Protein 6KSN (pdb70)

Sequence (266 aa):
DASQVQLEESGGGSVQAGGSLRLSCAASGYMYSTYSTYCMGWFRQAPGKEREGVAFIKRGDHSTYYTDSVKGRFTISQDSAKNTVSLQMNNLKPEDTAIYYCAADFAHSFLLSVHSGAGQYSYWGQGTQVTVSSSQVQLEESGGGSVQAGGSLRLSCAASGYMYSTYSTYCMGWFRQAPGKEREGVAFIKRGDHSTYYTDSVKGRFTISQDSAKNTVSLQMNNLKPEDTAIYYCAADFAHSFLLSVHSGAGQYSYWGQQGTQVTVSS

Solvent-accessible surface area: 12206 Å² total; per-residue (Å²): 61,27,95,108,24,59,19,95,43,61,54,17,39,84,42,58,53,45,24,51,25,124,1,25,1,17,2,37,41,17,140,105,48,124,194,24,1,4,0,0,1,1,2,9,9,27,72,51,91,99,47,72,14,0,0,0,4,8,14,50,64,94,42,62,88,41,20,114,46,0,124,87,22,7,79,7,58,24,68,85,104,60,51,34,1,17,0,51,0,64,78,1,78,78,110,0,35,1,9,0,36,0,0,0,4,77,30,28,48,90,169,81,90,21,32,34,30,26,41,93,6,6,25,26,2,133,25,24,78,0,50,7,60,130,12,119,11,90,22,128,33,63,52,14,39,73,42,55,48,51,29,49,23,126,0,22,2,28,11,69,38,48,164,188,24,101,170,34,10,28,0,0,0,1,3,7,38,14,100,93,137,156,85,68,16,0,0,0,4,8,32,30,71,114,44,56,91,44,23,111,48,0,122,82,28,2,72,9,54,30,66,110,101,55,86,30,0,6,0,60,0,65,52,2,86,89,96,0,22,2,21,0,13,0,0,0,4,66,55,29,51,79,169,84,89,33,31,34,31,31,79,92,6,3,11,45,4,76,25,24,70,0,47,14,50,135

Nearest PDB structures (foldseek):
  7d5p-assembly1_C  TM=9.823E-01  e=4.103E-23  Camelus dromedarius
  7vfb-assembly1_B  TM=9.560E-01  e=1.190E-18  Camelus bactrianus
  7nxx-assembly1_B-2  TM=9.112E-01  e=6.596E-18  Camelus dromedarius
  7xli-assembly1_B  TM=9.256E-01  e=6.234E-16  Lama glama
  7zkz-assembly1_B  TM=8.721E-01  e=2.648E-16  Lama glama

Foldseek 3Di:
DDDPWAKDKDWADEEAAQAKIKMKIATPPDDDDPQKWKKKAKWWDDPPGDIFFAKMAIPPVGAMDGDPVQPPFKDWDDDNPVRMIMIIGGRDDQVPWTWMKMFMADIDGPPDHHDTDPVRTDDIHPTHGHGYHD/DFKDKDKDWADEDAAQAKTKIKMAIGRADDDPFKWKKKAKWWAAVPGDIAWAKMATVNPRDMDGDPVQPPFKDWAADPVPRMIMIIGGRHDQRPFTWMKMWMARIGGPVDDIDTDPVRTDYIDPTHTHGYHD

Radius of gyration: 19.15 Å; Cα contacts (8 Å, |Δi|>4): 698; chains: 2; bounding box: 51×27×57 Å

B-factor: mean 59.59, std 18.53, range [31.33, 132.99]

Secondary structure (DSSP, 8-state):
--SS-EEEEEE-EEEETT--EEEEEEEET----TT-B-EEEEEEE-TTS--EEEEEEETTT--EEE-GGGTTTEEEEEETTTTEEEEEE-S--GGG-EEEEEEE---B-TTSPPP--GGG--EE---EEEEEE-/---EEEEEE-EEEETT--EEEEEEEE-PPP-TTEE-EEEEEEE-TTS--EEEEEEETTT--EEE-GGGBTTEEEEEETTTTEEEEEE-S--GGG-EEEEEEE---EETTSPPP--GGG--EE---EEEEEE-

Structure (mmCIF, N/CA/C/O backbone):
data_6KSN
#
_entry.id   6KSN
#
_cell.length_a   106.880
_cell.length_b   106.880
_cell.length_c   70.580
_cell.angle_alpha   90.000
_cell.angle_beta   90.000
_cell.angle_gamma   120.000
#
_symmetry.space_group_name_H-M   'P 32 2 1'
#
loop_
_entity.id
_entity.type
_entity.pdbx_description
1 polymer ICab3
2 non-polymer 'ZINC ION'
3 non-polymer 1,2-ETHANEDIOL
4 non-polymer 'SODIUM ION'
5 water water
#
loop_
_atom_site.group_PDB
_atom_site.id
_atom_site.type_symbol
_atom_site.label_atom_id
_atom_site.label_alt_id
_atom_site.label_comp_id
_atom_site.label_asym_id
_atom_site.label_entity_id
_atom_site.label_seq_id
_atom_site.pdbx_PDB_ins_code
_atom_site.Cartn_x
_atom_site.Cartn_y
_atom_site.Cartn_z
_atom_site.occupancy
_atom_site.B_iso_or_equiv
_atom_site.auth_seq_id
_atom_site.auth_comp_id
_atom_site.auth_asym_id
_atom_site.auth_atom_id
_atom_site.pdbx_PDB_model_num
ATOM 1 N N . ASP A 1 2 ? 22.08115 -37.49994 20.00928 1.000 69.25463 2 ASP A N 1
ATOM 2 C CA . ASP A 1 2 ? 21.46884 -38.26031 21.06180 1.000 41.17269 2 ASP A CA 1
ATOM 3 C C . ASP A 1 2 ? 20.85541 -37.16914 21.87427 1.000 62.57080 2 ASP A C 1
ATOM 4 O O . ASP A 1 2 ? 20.25590 -37.41341 22.91150 1.000 66.26153 2 ASP A O 1
ATOM 9 N N . ALA A 1 3 ? 21.02102 -35.94596 21.35943 1.000 74.84796 3 ALA A N 1
ATOM 10 C CA . ALA A 1 3 ? 20.58409 -34.71857 22.00894 1.000 90.88779 3 ALA A CA 1
ATOM 11 C C . ALA A 1 3 ? 19.07691 -34.49423 21.81519 1.000 102.28138 3 ALA A C 1
ATOM 12 O O . ALA A 1 3 ? 18.36493 -35.31676 21.23233 1.000 117.08881 3 ALA A O 1
ATOM 14 N N . SER A 1 4 ? 18.57331 -33.37282 22.33463 1.000 97.68226 4 SER A N 1
ATOM 15 C CA . SER A 1 4 ? 17.14425 -33.06061 22.33206 1.000 100.73867 4 SER A CA 1
ATOM 16 C C . SER A 1 4 ? 16.74688 -32.00792 21.30500 1.000 92.24727 4 SER A C 1
ATOM 17 O O . SER A 1 4 ? 15.66052 -32.11768 20.72219 1.000 84.02606 4 SER A O 1
ATOM 20 N N . GLN A 1 5 ? 17.59654 -31.00273 21.05688 1.000 91.33214 5 GLN A N 1
ATOM 21 C CA . GLN A 1 5 ? 17.34523 -30.00748 20.02047 1.000 85.55606 5 GLN A CA 1
ATOM 22 C C . GLN A 1 5 ? 18.07530 -30.39426 18.73889 1.000 79.85910 5 GLN A C 1
ATOM 23 O O . GLN A 1 5 ? 18.61160 -29.55180 18.01082 1.000 82.58324 5 GLN A O 1
ATOM 26 N N . VAL A 1 6 ? 18.11076 -31.70237 18.49222 1.000 65.80022 6 VAL A N 1
ATOM 27 C CA . VAL A 1 6 ? 18.60246 -32.28697 17.25956 1.000 61.83531 6 VAL A CA 1
ATOM 28 C C . VAL A 1 6 ? 17.66174 -31.94989 16.11096 1.000 60.43435 6 VAL A C 1
ATOM 29 O O . VAL A 1 6 ? 16.43614 -31.91689 16.27067 1.000 59.36886 6 VAL A O 1
ATOM 33 N N . GLN A 1 7 ? 18.23427 -31.64616 14.95616 1.000 63.45127 7 GLN A N 1
ATOM 34 C CA . GLN A 1 7 ? 17.45407 -31.38887 13.75716 1.000 62.88442 7 GLN A CA 1
ATOM 35 C C . GLN A 1 7 ? 18.11541 -32.12101 12.59946 1.000 57.11846 7 GLN A C 1
ATOM 36 O O . GLN A 1 7 ? 19.31018 -31.94982 12.35799 1.000 57.77716 7 GLN A O 1
ATOM 39 N N . LEU A 1 8 ? 17.36629 -32.95056 11.89333 1.000 60.94094 8 LEU A N 1
ATOM 40 C CA . LEU A 1 8 ? 17.88928 -33.55659 10.67713 1.000 65.65078 8 LEU A CA 1
ATOM 41 C C . LEU A 1 8 ? 17.42430 -32.69577 9.51361 1.000 68.97156 8 LEU A C 1
ATOM 42 O O . LEU A 1 8 ? 16.22106 -32.47626 9.32926 1.000 71.73268 8 LEU A O 1
ATOM 47 N N . GLU A 1 9 ? 18.37646 -32.23213 8.71916 1.000 69.06476 9 GLU A N 1
ATOM 48 C CA . GLU A 1 9 ? 18.09819 -31.35051 7.59538 1.000 72.54570 9 GLU A CA 1
ATOM 49 C C . GLU A 1 9 ? 18.38270 -32.10735 6.30989 1.000 67.73898 9 GLU A C 1
ATOM 50 O O . GLU A 1 9 ? 19.51007 -32.56103 6.08957 1.000 72.17668 9 GLU A O 1
ATOM 56 N N . GLU A 1 10 ? 17.36128 -32.25211 5.47866 1.000 69.62653 10 GLU A N 1
ATOM 57 C CA . GLU A 1 10 ? 17.45932 -32.99779 4.23638 1.000 75.97406 10 GLU A CA 1
ATOM 58 C C . GLU A 1 10 ? 17.60396 -32.04511 3.05602 1.000 85.82134 10 GLU A C 1
ATOM 59 O O . GLU A 1 10 ? 17.20221 -30.88092 3.11132 1.000 88.96015 10 GLU A O 1
ATOM 65 N N . SER A 1 11 ? 18.19098 -32.56059 1.97893 1.000 85.89031 11 SER A N 1
ATOM 66 C CA . SER A 1 11 ? 18.36739 -31.79524 0.75524 1.000 83.79045 11 SER A CA 1
ATOM 67 C C . SER A 1 11 ? 18.42035 -32.75409 -0.42293 1.000 86.17800 11 SER A C 1
ATOM 68 O O . SER A 1 11 ? 18.78825 -33.92462 -0.27455 1.000 84.97605 11 SER A O 1
ATOM 71 N N . GLY A 1 12 ? 18.04967 -32.24335 -1.59648 1.000 85.18677 12 GLY A N 1
ATOM 72 C CA . GLY A 1 12 ? 18.06235 -33.04431 -2.80189 1.000 74.90532 12 GLY A CA 1
ATOM 73 C C . GLY A 1 12 ? 16.68901 -33.59335 -3.13266 1.000 79.57706 12 GLY A C 1
ATOM 74 O O . GLY A 1 12 ? 15.66607 -33.01924 -2.74460 1.000 84.31382 12 GLY A O 1
ATOM 75 N N . GLY A 1 13 ? 16.65161 -34.71449 -3.84452 1.000 79.46577 13 GLY A N 1
ATOM 76 C CA . GLY A 1 13 ? 15.39605 -35.32297 -4.24248 1.000 78.82724 13 GLY A CA 1
ATOM 77 C C . GLY A 1 13 ? 14.93171 -34.89101 -5.61934 1.000 76.64320 13 GLY A C 1
ATOM 78 O O . GLY A 1 13 ? 15.75391 -34.52326 -6.46198 1.000 76.99403 13 GLY A O 1
ATOM 79 N N . GLY A 1 14 ? 13.61556 -34.88305 -5.84098 1.000 78.55500 14 GLY A N 1
ATOM 80 C CA . GLY A 1 14 ? 13.05218 -34.45195 -7.10944 1.000 78.40165 14 GLY A CA 1
ATOM 81 C C . GLY A 1 14 ? 12.38809 -35.54685 -7.92842 1.000 84.89386 14 GLY A C 1
ATOM 82 O O . GLY A 1 14 ? 11.78559 -36.47565 -7.37771 1.000 88.23495 14 GLY A O 1
ATOM 83 N N . SER A 1 15 ? 12.44162 -35.41405 -9.25390 1.000 86.42265 15 SER A N 1
ATOM 84 C CA . SER A 1 15 ? 11.84344 -36.37825 -10.16362 1.000 83.42930 15 SER A CA 1
ATOM 85 C C . SER A 1 15 ? 12.74039 -36.50445 -11.38318 1.000 90.41150 15 SER A C 1
ATOM 86 O O . SER A 1 15 ? 13.31742 -35.51396 -11.84226 1.000 91.66213 15 SER A O 1
ATOM 89 N N . VAL A 1 16 ? 12.85289 -37.72512 -11.90810 1.000 95.60380 16 VAL A N 1
ATOM 90 C CA . VAL A 1 16 ? 13.64825 -37.98258 -13.10235 1.000 98.61612 16 VAL A CA 1
ATOM 91 C C . VAL A 1 16 ? 13.03050 -39.14505 -13.86939 1.000 100.95178 16 VAL A C 1
ATOM 92 O O . VAL A 1 16 ? 12.21713 -39.90550 -13.33707 1.000 92.43103 16 VAL A O 1
ATOM 96 N N . GLN A 1 17 ? 13.40924 -39.26823 -15.14341 1.000 107.01903 17 GLN A N 1
ATOM 97 C CA . GLN A 1 17 ? 12.99360 -40.40864 -15.94701 1.000 104.44353 17 GLN A CA 1
ATOM 98 C C . GLN A 1 17 ? 13.81381 -41.63678 -15.56241 1.000 95.90771 17 GLN A C 1
ATOM 99 O O . GLN A 1 17 ? 14.94425 -41.52406 -15.07786 1.000 90.83544 17 GLN A O 1
ATOM 101 N N . ALA A 1 18 ? 13.22535 -42.81638 -15.78643 1.000 95.82964 18 ALA A N 1
ATOM 102 C CA . ALA A 1 18 ? 13.88450 -44.08111 -15.47771 1.000 88.59304 18 ALA A CA 1
ATOM 103 C C . ALA A 1 18 ? 15.26962 -44.15051 -16.10646 1.000 90.37855 18 ALA A C 1
ATOM 104 O O . ALA A 1 18 ? 15.46425 -43.76387 -17.26257 1.000 91.38047 18 ALA A O 1
ATOM 106 N N . GLY A 1 19 ? 16.22804 -44.67268 -15.33165 1.000 85.58132 19 GLY A N 1
ATOM 107 C CA . GLY A 1 19 ? 17.61405 -44.73918 -15.72389 1.000 88.01423 19 GLY A CA 1
ATOM 108 C C . GLY A 1 19 ? 18.46323 -43.58662 -15.22988 1.000 92.16086 19 GLY A C 1
ATOM 109 O O . GLY A 1 19 ? 19.68555 -43.74257 -15.09164 1.000 88.53540 19 GLY A O 1
ATOM 110 N N . GLY A 1 20 ? 17.84915 -42.44566 -14.93259 1.000 91.00538 20 GLY A N 1
ATOM 111 C CA . GLY A 1 20 ? 18.57649 -41.29896 -14.44182 1.000 89.08433 20 GLY A CA 1
ATOM 112 C C . GLY A 1 20 ? 18.98391 -41.45084 -12.98788 1.000 85.32019 20 GLY A C 1
ATOM 113 O O . GLY A 1 20 ? 18.83089 -42.49826 -12.35550 1.000 80.34936 20 GLY A O 1
ATOM 114 N N . SER A 1 21 ? 19.50160 -40.35941 -12.44549 1.000 82.82894 21 SER A N 1
ATOM 115 C CA . SER A 1 21 ? 20.04176 -40.41128 -11.10766 1.000 83.75562 21 SER A CA 1
ATOM 116 C C . SER A 1 21 ? 19.60786 -39.18533 -10.33321 1.000 93.47655 21 SER A C 1
ATOM 117 O O . SER A 1 21 ? 19.27803 -38.14157 -10.90250 1.000 97.10944 21 SER A O 1
ATOM 120 N N . LEU A 1 22 ? 19.61596 -39.34634 -9.01358 1.000 95.72148 22 LEU A N 1
ATOM 121 C CA . LEU A 1 22 ? 19.32930 -38.28833 -8.06454 1.000 90.43396 22 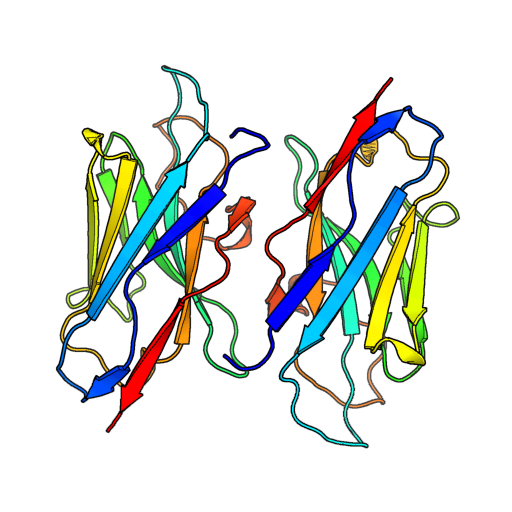LEU A CA 1
ATOM 122 C C . LEU A 1 22 ? 20.24654 -38.48145 -6.86844 1.000 86.09340 22 LEU A C 1
ATOM 123 O O . LEU A 1 22 ? 20.90104 -39.51860 -6.72632 1.000 85.89618 22 LEU A O 1
ATOM 128 N N . ARG A 1 23 ? 20.30571 -37.46257 -6.01061 1.000 88.19068 23 ARG A N 1
ATOM 129 C CA . ARG A 1 23 ? 21.09844 -37.52153 -4.79081 1.000 82.53368 23 ARG A CA 1
ATOM 130 C C . ARG A 1 23 ? 20.32231 -36.89212 -3.64047 1.000 95.23810 23 ARG A C 1
ATOM 131 O O . ARG A 1 23 ? 19.72950 -35.81950 -3.79610 1.000 105.20745 23 ARG A O 1
ATOM 139 N N . LEU A 1 24 ? 20.32457 -37.56725 -2.49046 1.000 84.24228 24 LEU A N 1
ATOM 140 C CA . LEU A 1 24 ? 19.79851 -37.02363 -1.24687 1.000 71.70297 24 LEU A CA 1
ATOM 141 C C . LEU A 1 24 ? 20.94165 -36.71537 -0.29175 1.000 65.15540 24 LEU A C 1
ATOM 142 O O . LEU A 1 24 ? 21.99523 -37.36378 -0.32529 1.000 63.81345 24 LEU A O 1
ATOM 147 N N . SER A 1 25 ? 20.71225 -35.75071 0.59604 1.000 60.04126 25 SER A N 1
ATOM 148 C CA . SER A 1 25 ? 21.70339 -35.42711 1.61200 1.000 58.53876 25 SER A CA 1
ATOM 149 C C . SER A 1 25 ? 20.98851 -35.16378 2.93607 1.000 62.93240 25 SER A C 1
ATOM 150 O O . SER A 1 25 ? 19.79623 -34.84841 2.96956 1.000 64.97997 25 SER A O 1
ATOM 153 N N . CYS A 1 26 ? 21.71570 -35.32815 4.03862 1.000 60.64852 26 CYS A N 1
ATOM 154 C CA . CYS A 1 26 ? 21.11456 -35.12523 5.35064 1.000 55.47841 26 CYS A CA 1
ATOM 155 C C . CYS A 1 26 ? 22.18811 -34.73782 6.35149 1.000 56.46982 26 CYS A C 1
ATOM 156 O O . CYS A 1 26 ? 23.32476 -35.21032 6.27746 1.000 60.21832 26 CYS A O 1
ATOM 159 N N . ALA A 1 27 ? 21.81363 -33.87579 7.29388 1.000 56.69813 27 ALA A N 1
ATOM 160 C CA . ALA A 1 27 ? 22.74291 -33.35712 8.28700 1.000 51.08498 27 ALA A CA 1
ATOM 161 C C . ALA A 1 27 ? 22.12501 -33.48598 9.66439 1.000 63.36102 27 ALA A C 1
ATOM 162 O O . ALA A 1 27 ? 20.99941 -33.03039 9.88415 1.000 69.71648 27 ALA A O 1
ATOM 164 N N . ALA A 1 28 ? 22.86434 -34.08307 10.59522 1.000 68.12151 28 ALA A N 1
ATOM 165 C CA . ALA A 1 28 ? 22.37482 -34.28495 11.95735 1.000 77.11998 28 ALA A CA 1
ATOM 166 C C . ALA A 1 28 ? 22.96643 -33.17341 12.80531 1.000 78.56272 28 ALA A C 1
ATOM 167 O O . ALA A 1 28 ? 24.08760 -33.28299 13.30550 1.000 87.12699 28 ALA A O 1
ATOM 169 N N . SER A 1 29 ? 22.19978 -32.11064 12.98348 1.000 70.25513 29 SER A N 1
ATOM 170 C CA . SER A 1 29 ? 22.70818 -30.91663 13.63438 1.000 66.57181 29 SER A CA 1
ATOM 171 C C . SER A 1 29 ? 22.32472 -30.93496 15.10452 1.000 49.10018 29 SER A C 1
ATOM 172 O O . SER A 1 29 ? 21.16120 -31.16228 15.44534 1.000 63.64618 29 SER A O 1
ATOM 175 N N . GLY A 1 30 ? 23.31522 -30.73836 15.97080 1.000 49.23558 30 GLY A N 1
ATOM 176 C CA . GLY A 1 30 ? 23.09027 -30.65840 17.39698 1.000 54.81273 30 GLY A CA 1
ATOM 177 C C . GLY A 1 30 ? 23.09848 -31.99422 18.11652 1.000 55.32025 30 GLY A C 1
ATOM 178 O O . GLY A 1 30 ? 22.89261 -32.02635 19.33328 1.000 51.86187 30 GLY A O 1
ATOM 179 N N . TYR A 1 31 ? 23.34112 -33.08908 17.40583 1.000 54.78114 31 TYR A N 1
ATOM 180 C CA . TYR A 1 31 ? 23.46539 -34.41110 18.00435 1.000 48.31293 31 TYR A CA 1
ATOM 181 C C . TYR A 1 31 ? 24.79273 -34.50927 18.75207 1.000 46.50367 31 TYR A C 1
ATOM 182 O O . TYR A 1 31 ? 25.85791 -34.49824 18.12934 1.000 42.48327 31 TYR A O 1
ATOM 191 N N . MET A 1 32 ? 24.74019 -34.57798 20.08710 1.000 41.79890 32 MET A N 1
ATOM 192 C CA . MET A 1 32 ? 25.92663 -34.71622 20.93276 1.000 41.46228 32 MET A CA 1
ATOM 193 C C . MET A 1 32 ? 26.10291 -36.16249 21.37785 1.000 39.54491 32 MET A C 1
ATOM 194 O O . MET A 1 32 ? 25.11849 -36.85117 21.63920 1.000 38.82832 32 MET A O 1
ATOM 199 N N . TYR A 1 33 ? 27.34793 -36.62710 21.48392 1.000 44.66594 33 TYR A N 1
ATOM 200 C CA . TYR A 1 33 ? 27.55369 -38.02250 21.85755 1.000 37.37931 33 TYR A CA 1
ATOM 201 C C . TYR A 1 33 ? 28.98233 -38.25412 22.33782 1.000 38.04403 33 TYR A C 1
ATOM 202 O O . TYR A 1 33 ? 29.88562 -37.42986 22.14448 1.000 38.08912 33 TYR A O 1
ATOM 211 N N . SER A 1 34 ? 29.14304 -39.38873 23.01132 1.000 35.97129 34 SER A N 1
ATOM 212 C CA . SER A 1 34 ? 30.38179 -39.80716 23.66179 1.000 35.61223 34 SER A CA 1
ATOM 213 C C . SER A 1 34 ? 31.52684 -40.11838 22.70518 1.000 35.52886 34 SER A C 1
ATOM 214 O O . SER A 1 34 ? 31.32739 -40.65747 21.61668 1.000 35.27575 34 SER A O 1
ATOM 217 N N . THR A 1 35 ? 32.76208 -39.81095 23.14696 1.000 35.87908 35 THR A N 1
ATOM 218 C CA . THR A 1 35 ? 33.91731 -40.29056 22.39261 1.000 35.81569 35 THR A CA 1
ATOM 219 C C . THR A 1 35 ? 33.96773 -41.81522 22.39238 1.000 34.65962 35 THR A C 1
ATOM 220 O O . THR A 1 35 ? 34.58575 -42.39087 21.50523 1.000 34.68841 35 THR A O 1
ATOM 224 N N . TYR A 1 36 ? 33.29301 -42.48748 23.33617 1.000 35.48805 36 TYR A N 1
ATOM 225 C CA . TYR A 1 36 ? 33.29120 -43.94940 23.40452 1.000 37.48581 36 TYR A CA 1
ATOM 226 C C . TYR A 1 36 ? 32.13980 -44.58238 22.61323 1.000 35.60074 36 TYR A C 1
ATOM 227 O O . TYR A 1 36 ? 31.94026 -45.80767 22.67657 1.000 32.14549 36 TYR A O 1
ATOM 236 N N . SER A 1 37 ? 31.37950 -43.78533 21.87519 1.000 33.12230 37 SER A N 1
ATOM 237 C CA . SER A 1 37 ? 30.20170 -44.27721 21.17538 1.000 32.86853 37 SER A CA 1
ATOM 238 C C . SER A 1 37 ? 30.13852 -43.73942 19.75565 1.000 38.56315 37 SER A C 1
ATOM 239 O O . SER A 1 37 ? 30.91178 -42.86763 19.35147 1.000 36.53078 37 SER A O 1
ATOM 242 N N . THR A 1 38 ? 29.20523 -44.30277 18.99120 1.000 34.19635 38 THR A N 1
ATOM 243 C CA . THR A 1 38 ? 28.95091 -43.85089 17.63435 1.000 34.25023 38 THR A CA 1
ATOM 244 C C . THR A 1 38 ? 27.45757 -44.00421 17.35089 1.000 34.02242 38 THR A C 1
ATOM 245 O O . THR A 1 38 ? 26.67603 -44.39185 18.21813 1.000 36.45406 38 THR A O 1
ATOM 249 N N . TYR A 1 39 ? 27.04708 -43.68815 16.13719 1.000 36.27716 39 TYR A N 1
ATOM 250 C CA . TYR A 1 39 ? 25.63360 -43.84537 15.81714 1.000 38.47151 39 TYR A CA 1
ATOM 251 C C . TYR A 1 39 ? 25.49814 -43.95618 14.31500 1.000 39.37406 39 TYR A C 1
ATOM 252 O O . TYR A 1 39 ? 26.44942 -43.70372 13.56568 1.000 38.22878 39 TYR A O 1
ATOM 261 N N . CYS A 1 40 ? 24.28893 -44.32163 13.89435 1.000 36.87224 40 CYS A N 1
ATOM 262 C CA . CYS A 1 40 ? 23.97343 -44.64684 12.51894 1.000 39.69754 40 CYS A CA 1
ATOM 263 C C . CYS A 1 40 ? 23.03436 -43.61321 11.91586 1.000 37.72675 40 CYS A C 1
ATOM 264 O O . CYS A 1 40 ? 22.19227 -43.02794 12.60520 1.000 37.34282 40 CYS A O 1
ATOM 267 N N . MET A 1 41 ? 23.15068 -43.44530 10.60016 1.000 42.32737 41 MET A N 1
ATOM 268 C CA . MET A 1 41 ? 22.29337 -42.53783 9.85721 1.000 43.62868 41 MET A CA 1
ATOM 269 C C . MET A 1 41 ? 21.98184 -43.16622 8.51196 1.000 42.58568 41 MET A C 1
ATOM 270 O O . MET A 1 41 ? 22.81914 -43.88325 7.94957 1.000 45.11057 41 MET A O 1
ATOM 275 N N . GLY A 1 42 ? 20.77823 -42.90108 8.00517 1.000 44.23044 42 GLY A N 1
ATOM 276 C CA . GLY A 1 42 ? 20.41710 -43.38405 6.68303 1.000 41.88170 42 GLY A CA 1
ATOM 277 C C . GLY A 1 42 ? 19.06034 -42.88534 6.23263 1.000 46.03410 42 GLY A C 1
ATOM 278 O O . GLY A 1 42 ? 18.55646 -41.87280 6.72551 1.000 49.27036 42 GLY A O 1
ATOM 279 N N . TRP A 1 43 ? 18.46427 -43.61278 5.28083 1.000 43.13426 43 TRP A N 1
ATOM 280 C CA . TRP A 1 43 ? 17.17037 -43.24553 4.71884 1.000 43.49085 43 TRP A CA 1
ATOM 281 C C . TRP A 1 43 ? 16.23125 -44.43849 4.71415 1.000 45.60401 43 TRP A C 1
ATOM 282 O O . TRP A 1 43 ? 16.61241 -45.54211 4.30161 1.000 46.62328 43 TRP A O 1
ATOM 293 N N . PHE A 1 44 ? 15.00860 -44.19774 5.16538 1.000 43.94099 44 PHE A N 1
ATOM 294 C CA . PHE A 1 44 ? 13.85129 -45.02178 4.88451 1.000 41.53843 44 PHE A CA 1
ATOM 295 C C . PHE A 1 44 ? 13.07930 -44.36930 3.74421 1.000 46.28899 44 PHE A C 1
ATOM 296 O O . PHE A 1 44 ? 13.23660 -43.17684 3.46162 1.000 50.59537 44 PHE A O 1
ATOM 304 N N . ARG A 1 45 ? 12.28660 -45.16838 3.05262 1.000 43.43417 45 ARG A N 1
ATOM 305 C CA . ARG A 1 45 ? 11.40934 -44.61760 2.03357 1.000 44.88187 45 ARG A CA 1
ATOM 306 C C . ARG A 1 45 ? 10.02602 -45.21599 2.21574 1.000 44.09195 45 ARG A C 1
ATOM 307 O O . ARG A 1 45 ? 9.87887 -46.29997 2.78885 1.000 46.74957 45 ARG A O 1
ATOM 315 N N . GLN A 1 46 ? 9.00885 -44.48113 1.77610 1.000 47.07251 46 GLN A N 1
ATOM 316 C CA . GLN A 1 46 ? 7.64412 -44.99646 1.77846 1.000 51.31067 46 GLN A CA 1
ATOM 317 C C . GLN A 1 46 ? 6.91851 -44.58662 0.50108 1.000 49.38770 46 GLN A C 1
ATOM 318 O O . GLN A 1 46 ? 6.88748 -43.39744 0.16079 1.000 47.41099 46 GLN A O 1
ATOM 324 N N . ALA A 1 47 ? 6.38112 -45.58495 -0.25203 1.000 49.72146 47 ALA A N 1
ATOM 325 C CA . ALA A 1 47 ? 5.49742 -45.31477 -1.38264 1.000 54.47109 47 ALA A CA 1
ATOM 326 C C . ALA A 1 47 ? 4.04309 -45.22476 -0.92184 1.000 55.86050 47 ALA A C 1
ATOM 327 O O . ALA A 1 47 ? 3.67010 -45.81316 0.09686 1.000 54.73191 47 ALA A O 1
ATOM 329 N N . PRO A 1 48 ? 3.17928 -44.54254 -1.68218 1.000 65.06191 48 PRO A N 1
ATOM 330 C CA . PRO A 1 48 ? 1.76071 -44.44814 -1.29256 1.000 62.40906 48 PRO A CA 1
ATOM 331 C C . PRO A 1 48 ? 1.13882 -45.81357 -1.02501 1.000 60.73936 48 PRO A C 1
ATOM 332 O O . PRO A 1 48 ? 1.25218 -46.73813 -1.83006 1.000 67.53308 48 PRO A O 1
ATOM 336 N N . GLY A 1 49 ? 0.48493 -45.93954 0.12441 1.000 50.87869 49 GLY A N 1
ATOM 337 C CA . GLY A 1 49 ? -0.19650 -47.17744 0.45692 1.000 56.63413 49 GLY A CA 1
ATOM 338 C C . GLY A 1 49 ? 0.68784 -48.37458 0.73799 1.000 61.29422 49 GLY A C 1
ATOM 339 O O . GLY A 1 49 ? 0.20092 -49.51394 0.71232 1.000 53.21492 49 GLY A O 1
ATOM 340 N N . LYS A 1 50 ? 1.97850 -48.16204 0.99476 1.000 60.36958 50 LYS A N 1
ATOM 341 C CA . LYS A 1 50 ? 2.89481 -49.26227 1.23592 1.000 50.89326 50 LYS A CA 1
ATOM 342 C C . LYS A 1 50 ? 3.66533 -48.99560 2.51481 1.000 51.18233 50 LYS A C 1
ATOM 343 O O . LYS A 1 50 ? 3.78379 -47.85156 2.96216 1.000 51.90928 50 LYS A O 1
ATOM 347 N N . GLU A 1 51 ? 4.18736 -50.06705 3.10535 1.000 49.28799 51 GLU A N 1
ATOM 348 C CA . GLU A 1 51 ? 4.96154 -49.91512 4.32717 1.000 48.91549 51 GLU A CA 1
ATOM 349 C C . GLU A 1 51 ? 6.28746 -49.22589 4.03419 1.000 51.97297 51 GLU A C 1
ATOM 350 O O . GLU A 1 51 ? 6.86796 -49.37330 2.95324 1.000 59.31691 51 GLU A O 1
ATOM 356 N N . ARG A 1 52 ? 6.75383 -48.43778 4.99969 1.000 48.21267 52 ARG A N 1
ATOM 357 C CA . ARG A 1 52 ? 8.07964 -47.84526 4.88266 1.000 39.88795 52 ARG A CA 1
ATOM 358 C C . ARG A 1 52 ? 9.13574 -48.93954 4.94169 1.000 41.90536 52 ARG A C 1
ATOM 359 O O . ARG A 1 52 ? 8.94571 -49.98626 5.56918 1.000 48.16825 52 ARG A O 1
ATOM 367 N N . GLU A 1 53 ? 10.24706 -48.70988 4.25723 1.000 43.34356 53 GLU A N 1
ATOM 368 C CA . GLU A 1 53 ? 11.31598 -49.68946 4.21222 1.000 48.13239 53 GLU A CA 1
ATOM 369 C C . GLU A 1 53 ? 12.65705 -48.97573 4.27236 1.000 47.00836 53 GLU A C 1
ATOM 370 O O . GLU A 1 53 ? 12.81676 -47.85501 3.76994 1.000 44.27209 53 GLU A O 1
ATOM 376 N N . GLY A 1 54 ? 13.62376 -49.65045 4.88323 1.000 41.56269 54 GLY A N 1
ATOM 377 C CA . GLY A 1 54 ? 14.96590 -49.10525 4.93761 1.000 40.48453 54 GLY A CA 1
ATOM 378 C C . GLY A 1 54 ? 15.63935 -49.22618 3.58252 1.000 43.25199 54 GLY A C 1
ATOM 379 O O . GLY A 1 54 ? 15.47491 -50.21978 2.87249 1.000 43.25527 54 GLY A O 1
ATOM 380 N N . VAL A 1 55 ? 16.39276 -48.18958 3.21717 1.000 43.27119 55 VAL A N 1
ATOM 381 C CA . VAL A 1 55 ? 17.04868 -48.09321 1.91433 1.000 47.12377 55 VAL A CA 1
ATOM 382 C C . VAL A 1 55 ? 18.55257 -48.32078 2.03717 1.000 48.65149 55 VAL A C 1
ATOM 383 O O . VAL A 1 55 ? 19.11811 -49.20625 1.38480 1.000 50.24407 55 VAL A O 1
ATOM 387 N N . ALA A 1 56 ? 19.22911 -47.50322 2.84347 1.000 45.00518 56 ALA A N 1
ATOM 388 C CA . ALA A 1 56 ? 20.65933 -47.61619 3.05303 1.000 45.26778 56 ALA A CA 1
ATOM 389 C C . ALA A 1 56 ? 21.02565 -46.85636 4.32057 1.000 49.28790 56 ALA A C 1
ATOM 390 O O . ALA A 1 56 ? 20.41396 -45.83656 4.64353 1.000 45.52187 56 ALA A O 1
ATOM 392 N N . PHE A 1 57 ? 22.02506 -47.36841 5.03994 1.000 43.69161 57 PHE A N 1
ATOM 393 C CA . PHE A 1 57 ? 22.43379 -46.79541 6.31559 1.000 41.52935 57 PHE A CA 1
ATOM 394 C C . PHE A 1 57 ? 23.94246 -46.92541 6.45746 1.000 43.11276 57 PHE A C 1
ATOM 395 O O . PHE A 1 57 ? 24.55651 -47.84560 5.90998 1.000 44.13110 57 PHE A O 1
ATOM 403 N N . ILE A 1 58 ? 24.53621 -45.98742 7.18912 1.000 41.49583 58 ILE A N 1
ATOM 404 C CA . ILE A 1 58 ? 25.97266 -45.97191 7.43285 1.000 41.80755 58 ILE A CA 1
ATOM 405 C C . ILE A 1 58 ? 26.21691 -45.75009 8.92618 1.000 45.25600 58 ILE A C 1
ATOM 406 O O . ILE A 1 58 ? 25.54612 -44.92926 9.56138 1.000 39.42405 58 ILE A O 1
ATOM 411 N N . LYS A 1 59 ? 27.13012 -46.51987 9.50191 1.000 41.60056 59 LYS A N 1
ATOM 412 C CA . LYS A 1 59 ? 27.58913 -46.25438 10.86406 1.000 40.29623 59 LYS A CA 1
ATOM 413 C C . LYS A 1 59 ? 28.67520 -45.18259 10.84913 1.000 41.26848 59 LYS A C 1
ATOM 414 O O . LYS A 1 59 ? 29.64733 -45.30721 10.10744 1.000 40.35591 59 LYS A O 1
ATOM 420 N N . ARG A 1 60 ? 28.48478 -44.09172 11.58594 1.000 39.31401 60 ARG A N 1
ATOM 421 C CA . ARG A 1 60 ? 29.50676 -43.04517 11.59352 1.000 44.38901 60 ARG A CA 1
ATOM 422 C C . ARG A 1 60 ? 30.81710 -43.55839 12.19639 1.000 47.18350 60 ARG A C 1
ATOM 423 O O . ARG A 1 60 ? 30.83175 -44.41894 13.07563 1.000 41.03602 60 ARG A O 1
ATOM 431 N N . GLY A 1 61 ? 31.92753 -43.06652 11.68434 1.000 53.93876 61 GLY A N 1
ATOM 432 C CA . GLY A 1 61 ? 33.19837 -43.49831 12.24286 1.000 48.77069 61 GLY A CA 1
ATOM 433 C C . GLY A 1 61 ? 33.79027 -44.73100 11.60078 1.000 54.79118 61 GLY A C 1
ATOM 434 O O . GLY A 1 61 ? 34.93294 -44.67340 11.13464 1.000 61.45511 61 GLY A O 1
ATOM 435 N N . ASP A 1 62 ? 33.05543 -45.83986 11.49762 1.000 51.43334 62 ASP A N 1
ATOM 436 C CA . ASP A 1 62 ? 33.67223 -46.99915 10.86833 1.000 40.97255 62 ASP A CA 1
ATOM 437 C C . ASP A 1 62 ? 33.07455 -47.27829 9.50237 1.000 44.90700 62 ASP A C 1
ATOM 438 O O . ASP A 1 62 ? 33.48279 -48.24282 8.83469 1.000 49.88744 62 ASP A O 1
ATOM 443 N N . HIS A 1 63 ? 32.12273 -46.44673 9.07042 1.000 45.09706 63 HIS A N 1
ATOM 444 C CA . HIS A 1 63 ? 31.61335 -46.44070 7.70419 1.000 45.31368 63 HIS A CA 1
ATOM 445 C C . HIS A 1 63 ? 30.93832 -47.74957 7.30572 1.000 45.03981 63 HIS A C 1
ATOM 446 O O . HIS A 1 63 ? 30.81947 -48.03621 6.11145 1.000 48.86359 63 HIS A O 1
ATOM 453 N N . SER A 1 64 ? 30.52981 -48.58781 8.25767 1.000 42.40513 64 SER A N 1
ATOM 454 C CA . SER A 1 64 ? 29.81064 -49.79771 7.87558 1.000 45.60760 64 SER A CA 1
ATOM 455 C C . SER A 1 64 ? 28.45835 -49.42136 7.28225 1.000 46.56437 64 SER A C 1
ATOM 456 O O . SER A 1 64 ? 27.78286 -48.50544 7.76690 1.000 42.27629 64 SER A O 1
ATOM 459 N N . THR A 1 65 ? 28.03428 -50.17263 6.26389 1.000 46.63707 65 THR A N 1
ATOM 460 C CA . THR A 1 65 ? 26.85111 -49.82215 5.49379 1.000 50.47896 65 THR A CA 1
ATOM 461 C C . THR A 1 65 ? 25.86715 -50.98480 5.42501 1.000 52.78255 65 THR A C 1
ATOM 462 O O . THR A 1 65 ? 26.23354 -52.15290 5.56191 1.000 56.98609 65 THR A O 1
ATOM 466 N N . TYR A 1 66 ? 24.60136 -50.64095 5.23413 1.000 51.37268 66 TYR A N 1
ATOM 467 C CA . TYR A 1 66 ? 23.56136 -51.59206 4.86979 1.000 48.53236 66 TYR A CA 1
ATOM 468 C C . TYR A 1 66 ? 22.84742 -51.04094 3.65234 1.000 45.12103 66 TYR A C 1
ATOM 469 O O . TYR A 1 66 ? 22.62437 -49.83207 3.56312 1.000 45.11503 66 TYR A O 1
ATOM 478 N N . TYR A 1 67 ? 22.53231 -51.92433 2.70483 1.000 46.59120 67 TYR A N 1
ATOM 479 C CA . TYR A 1 67 ? 21.68054 -51.61543 1.56434 1.000 51.83339 67 TYR A CA 1
ATOM 480 C C . TYR A 1 67 ? 20.61434 -52.69515 1.45443 1.000 54.27637 67 TYR A C 1
ATOM 481 O O . TYR A 1 67 ? 20.91705 -53.88836 1.56757 1.000 55.92697 67 TYR A O 1
ATOM 490 N N . THR A 1 68 ? 19.37090 -52.28298 1.22268 1.000 50.05766 68 THR A N 1
ATOM 491 C CA . THR A 1 68 ? 18.32288 -53.25438 0.92978 1.000 47.73054 68 THR A CA 1
ATOM 492 C C . THR A 1 68 ? 18.55277 -53.88112 -0.44497 1.000 56.30797 68 THR A C 1
ATOM 493 O O . THR A 1 68 ? 19.04720 -53.22673 -1.37338 1.000 57.23019 68 THR A O 1
ATOM 497 N N . ASP A 1 69 ? 18.21615 -55.17201 -0.56258 1.000 63.36323 69 ASP A N 1
ATOM 498 C CA . ASP A 1 69 ? 18.59772 -55.94897 -1.74663 1.000 61.19094 69 ASP A CA 1
ATOM 499 C C . ASP A 1 69 ? 18.19001 -55.24491 -3.03530 1.000 56.26824 69 ASP A C 1
ATOM 500 O O . ASP A 1 69 ? 18.92956 -55.25533 -4.02448 1.000 62.10749 69 ASP A O 1
ATOM 505 N N . SER A 1 70 ? 17.01601 -54.61608 -3.02363 1.000 59.32535 70 SER A N 1
ATOM 506 C CA . SER A 1 70 ? 16.45071 -53.91267 -4.17017 1.000 64.46480 70 SER A CA 1
ATOM 507 C C . SER A 1 70 ? 17.37134 -52.84089 -4.75604 1.000 63.49445 70 SER A C 1
ATOM 508 O O . SER A 1 70 ? 17.20709 -52.48599 -5.92968 1.000 62.84526 70 SER A O 1
ATOM 511 N N . VAL A 1 71 ? 18.29560 -52.28465 -3.97178 1.000 60.18978 71 VAL A N 1
ATOM 512 C CA . VAL A 1 71 ? 19.08171 -51.13081 -4.40162 1.000 62.21401 71 VAL A CA 1
ATOM 513 C C . VAL A 1 71 ? 20.56915 -51.42084 -4.52979 1.000 69.99795 71 VAL A C 1
ATOM 514 O O . VAL A 1 71 ? 21.32744 -50.50819 -4.90069 1.000 67.46515 71 VAL A O 1
ATOM 518 N N . LYS A 1 72 ? 21.03758 -52.60401 -4.13478 1.000 70.05579 72 LYS A N 1
ATOM 519 C CA . LYS A 1 72 ? 22.45952 -52.90857 -4.23482 1.000 64.58425 72 LYS A CA 1
ATOM 52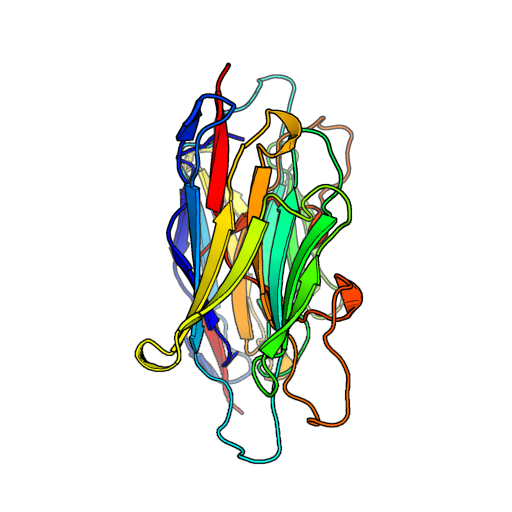0 C C . LYS A 1 72 ? 22.92335 -52.76939 -5.68052 1.000 66.92868 72 LYS A C 1
ATOM 521 O O . LYS A 1 72 ? 22.24204 -53.20339 -6.61338 1.000 72.17890 72 LYS A O 1
ATOM 527 N N . GLY A 1 73 ? 24.07782 -52.13154 -5.86557 1.000 71.64946 73 GLY A N 1
ATOM 528 C CA . GLY A 1 73 ? 24.64310 -51.92601 -7.18247 1.000 75.10760 73 GLY A CA 1
ATOM 529 C C . GLY A 1 73 ? 24.14848 -50.68783 -7.89813 1.000 78.19803 73 GLY A C 1
ATOM 530 O O . GLY A 1 73 ? 24.69572 -50.33928 -8.95154 1.000 84.83839 73 GLY A O 1
ATOM 531 N N . ARG A 1 74 ? 23.12105 -50.02177 -7.37459 1.000 72.47475 74 ARG A N 1
ATOM 532 C CA . ARG A 1 74 ? 22.63345 -48.76723 -7.93594 1.000 72.91597 74 ARG A CA 1
ATOM 533 C C . ARG A 1 74 ? 22.81302 -47.58958 -6.99186 1.000 70.52198 74 ARG A C 1
ATOM 534 O O . ARG A 1 74 ? 23.11830 -46.47683 -7.44434 1.000 69.71402 74 ARG A O 1
ATOM 542 N N . PHE A 1 75 ? 22.65485 -47.83253 -5.68976 1.000 63.67847 75 PHE A N 1
ATOM 543 C CA . PHE A 1 75 ? 22.68043 -46.81451 -4.65281 1.000 61.51340 75 PHE A CA 1
ATOM 544 C C . PHE A 1 75 ? 23.98732 -46.86956 -3.87563 1.000 62.34865 75 PHE A C 1
ATOM 545 O O . PHE A 1 75 ? 24.48782 -47.95455 -3.55918 1.000 63.29084 75 PHE A O 1
ATOM 553 N N . THR A 1 76 ? 24.49758 -45.69967 -3.50038 1.000 60.61901 76 THR A N 1
ATOM 554 C CA . THR A 1 76 ? 25.69958 -45.63065 -2.68446 1.000 61.23113 76 THR A CA 1
ATOM 555 C C . THR A 1 76 ? 25.50772 -44.58337 -1.60607 1.000 59.12492 76 THR A C 1
ATOM 556 O O . THR A 1 76 ? 25.13573 -43.44617 -1.90895 1.000 65.84315 76 THR A O 1
ATOM 560 N N . ILE A 1 77 ? 25.73076 -44.97794 -0.35327 1.000 55.09123 77 ILE A N 1
ATOM 561 C CA . ILE A 1 77 ? 25.64901 -44.07575 0.78539 1.000 57.57360 77 ILE A CA 1
ATOM 562 C C . ILE A 1 77 ? 27.05632 -43.79027 1.27363 1.000 60.36633 77 ILE A C 1
ATOM 563 O O . ILE A 1 77 ? 27.88252 -44.70085 1.39709 1.000 68.07737 77 ILE A O 1
ATOM 568 N N . SER A 1 78 ? 27.32369 -42.52462 1.55102 1.000 53.78180 78 SER A N 1
ATOM 569 C CA . SER A 1 78 ? 28.65427 -42.06853 1.89748 1.000 54.32852 78 SER A CA 1
ATOM 570 C C . SER A 1 78 ? 28.48820 -41.06576 3.02087 1.000 60.83056 78 SER A C 1
ATOM 571 O O . SER A 1 78 ? 27.43847 -40.43200 3.14510 1.000 58.99572 78 SER A O 1
ATOM 574 N N . GLN A 1 79 ? 29.51361 -40.95016 3.85709 1.000 64.12642 79 GLN A N 1
ATOM 575 C CA . GLN A 1 79 ? 29.50977 -40.00791 4.96347 1.000 67.31001 79 GLN A CA 1
ATOM 576 C C . GLN A 1 79 ? 30.68383 -39.05130 4.86868 1.000 78.05848 79 GLN A C 1
ATOM 577 O O . GLN A 1 79 ? 31.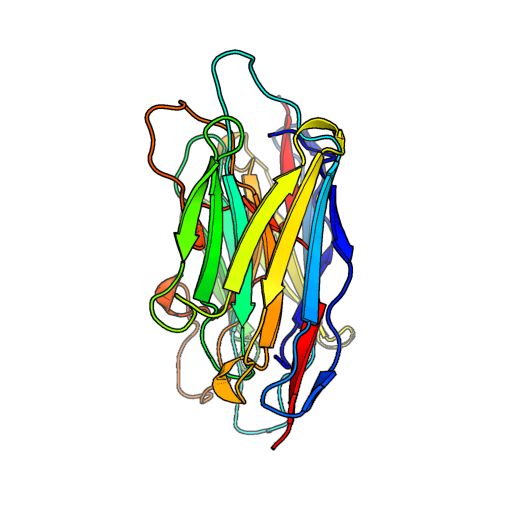80645 -39.46597 4.55612 1.000 76.50749 79 GLN A O 1
ATOM 583 N N . ASP A 1 80 ? 30.40181 -37.76622 5.08932 1.000 91.20511 80 ASP A N 1
ATOM 584 C CA . ASP A 1 80 ? 31.42098 -36.72298 5.21448 1.000 102.77966 80 ASP A CA 1
ATOM 585 C C . ASP A 1 80 ? 31.58580 -36.44672 6.71259 1.000 108.49609 80 ASP A C 1
ATOM 586 O O . ASP A 1 80 ? 30.77733 -35.73347 7.31292 1.000 108.46158 80 ASP A O 1
ATOM 591 N N . SER A 1 81 ? 32.62485 -37.03195 7.31879 1.000 112.73575 81 SER A N 1
ATOM 592 C CA . SER A 1 81 ? 32.92465 -36.78849 8.72979 1.000 112.10917 81 SER A CA 1
ATOM 593 C C . SER A 1 81 ? 32.91662 -35.29947 9.06950 1.000 116.74059 81 SER A C 1
ATOM 594 O O . SER A 1 81 ? 32.25818 -34.87288 10.02563 1.000 114.13607 81 SER A O 1
ATOM 597 N N . ALA A 1 82 ? 33.64384 -34.49083 8.28720 1.000 116.99992 82 ALA A N 1
ATOM 598 C CA . ALA A 1 82 ? 33.93329 -33.11649 8.69381 1.000 116.02360 82 ALA A CA 1
ATOM 599 C C . ALA A 1 82 ? 32.72770 -32.19236 8.52800 1.000 118.49982 82 ALA A C 1
ATOM 600 O O . ALA A 1 82 ? 32.52848 -31.28169 9.34039 1.000 124.60714 82 ALA A O 1
ATOM 602 N N . LYS A 1 83 ? 31.92195 -32.38675 7.48361 1.000 115.38838 83 LYS A N 1
ATOM 603 C CA . LYS A 1 83 ? 30.76979 -31.51941 7.25177 1.000 111.73761 83 LYS A CA 1
ATOM 604 C C . LYS A 1 83 ? 29.51849 -32.02613 7.94836 1.000 106.39820 83 LYS A C 1
ATOM 605 O O . LYS A 1 83 ? 28.47306 -31.37244 7.86121 1.000 108.43350 83 LYS A O 1
ATOM 607 N N . ASN A 1 84 ? 29.60871 -33.17756 8.62432 1.000 102.16953 84 ASN A N 1
ATOM 608 C CA . ASN A 1 84 ? 28.52209 -33.73086 9.43557 1.000 96.07955 84 ASN A CA 1
ATOM 609 C C . ASN A 1 84 ? 27.29402 -34.08630 8.59251 1.000 90.86636 84 ASN A C 1
ATOM 610 O O . ASN A 1 84 ? 26.15268 -33.94619 9.03462 1.000 84.85978 84 ASN A O 1
ATOM 615 N N . THR A 1 85 ? 27.52791 -34.57909 7.37993 1.000 88.83595 85 THR A N 1
ATOM 616 C CA . THR A 1 85 ? 26.45039 -34.92748 6.47087 1.000 84.27265 85 THR A CA 1
ATOM 617 C C . THR A 1 85 ? 26.62965 -36.35170 5.97809 1.000 75.12900 85 THR A C 1
ATOM 618 O O . THR A 1 85 ? 27.73569 -36.89250 5.93558 1.000 77.03300 85 THR A O 1
ATOM 622 N N . VAL A 1 86 ? 25.51348 -36.94279 5.59683 1.000 63.67654 86 VAL A N 1
ATOM 623 C CA . VAL A 1 86 ? 25.48645 -38.20606 4.88352 1.000 57.61991 86 VAL A CA 1
ATOM 624 C C . VAL A 1 86 ? 24.77913 -37.94210 3.56813 1.000 56.56758 86 VAL A C 1
ATOM 625 O O . VAL A 1 86 ? 23.88895 -37.08677 3.49459 1.000 63.83839 86 VAL A O 1
ATOM 629 N N . SER A 1 87 ? 25.14630 -38.69103 2.53186 1.000 53.82281 87 SER A N 1
ATOM 630 C CA . SER A 1 87 ? 24.47003 -38.52825 1.25731 1.000 55.87402 87 SER A CA 1
ATOM 631 C C . SER A 1 87 ? 24.25334 -39.88515 0.60765 1.000 63.01501 87 SER A C 1
ATOM 632 O O . SER A 1 87 ? 24.96669 -40.85843 0.87928 1.000 54.75536 87 SER A O 1
ATOM 635 N N . LEU A 1 88 ? 23.25450 -39.92233 -0.27448 1.000 61.09588 88 LEU A N 1
ATOM 636 C CA . LEU A 1 88 ? 22.81450 -41.14377 -0.93814 1.000 56.71373 88 LEU A CA 1
ATOM 637 C C . LEU A 1 88 ? 22.77552 -40.87111 -2.43574 1.000 59.95591 88 LEU A C 1
ATOM 638 O O . LEU A 1 88 ? 21.91632 -40.11761 -2.90142 1.000 66.31479 88 LEU A O 1
ATOM 643 N N . GLN A 1 89 ? 23.69175 -41.47655 -3.19191 1.000 61.73029 89 GLN A N 1
ATOM 644 C CA . GLN A 1 89 ? 23.70033 -41.34853 -4.64381 1.000 65.11648 89 GLN A CA 1
ATOM 645 C C . GLN A 1 89 ? 22.87596 -42.48900 -5.23821 1.000 73.38684 89 GLN A C 1
ATOM 646 O O . GLN A 1 89 ? 23.17840 -43.66970 -5.01913 1.000 72.39896 89 GLN A O 1
ATOM 652 N N . MET A 1 90 ? 21.84186 -42.14385 -5.99071 1.000 66.32267 90 MET A N 1
ATOM 653 C CA . MET A 1 90 ? 20.89740 -43.13649 -6.50015 1.000 66.19369 90 MET A CA 1
ATOM 654 C C . MET A 1 90 ? 21.00327 -43.15685 -8.02179 1.000 71.86659 90 MET A C 1
ATOM 655 O O . MET A 1 90 ? 20.47734 -42.26875 -8.69707 1.000 72.93542 90 MET A O 1
ATOM 660 N N . ASN A 1 91 ? 21.67039 -44.16739 -8.56702 1.000 71.39042 91 ASN A N 1
ATOM 661 C CA . ASN A 1 91 ? 21.78696 -44.30944 -10.01103 1.000 78.00571 91 ASN A CA 1
ATOM 662 C C . ASN A 1 91 ? 20.84556 -45.39970 -10.51976 1.000 78.95274 91 ASN A C 1
ATOM 663 O O . ASN A 1 91 ? 20.29452 -46.19473 -9.75047 1.000 73.86579 91 ASN A O 1
ATOM 668 N N . ASN A 1 92 ? 20.66771 -45.41655 -11.83790 1.000 80.19299 92 ASN A N 1
ATOM 669 C CA . ASN A 1 92 ? 19.79630 -46.36032 -12.54106 1.000 85.01624 92 ASN A CA 1
ATOM 670 C C . ASN A 1 92 ? 18.45462 -46.50639 -11.82076 1.000 84.57847 92 ASN A C 1
ATOM 671 O O . ASN A 1 92 ? 18.00341 -47.59562 -11.46327 1.000 81.83298 92 ASN A O 1
ATOM 676 N N . LEU A 1 93 ? 17.81455 -45.36012 -11.62671 1.000 86.71717 93 LEU A N 1
ATOM 677 C CA . LEU A 1 93 ? 16.58396 -45.31013 -10.85774 1.000 78.53659 93 LEU A CA 1
ATOM 678 C C . LEU A 1 93 ? 15.43092 -45.93924 -11.63008 1.000 79.26670 93 LEU A C 1
ATOM 679 O O . LEU A 1 93 ? 15.28074 -45.73851 -12.83619 1.000 85.22131 93 LEU A O 1
ATOM 684 N N . LYS A 1 94 ? 14.61220 -46.69400 -10.91750 1.000 76.54127 94 LYS A N 1
ATOM 685 C CA . LYS A 1 94 ? 13.50135 -47.45207 -11.45931 1.000 76.76615 94 LYS A CA 1
ATOM 686 C C . LYS A 1 94 ? 12.18722 -46.92992 -10.89594 1.000 75.43515 94 LYS A C 1
ATOM 687 O O . LYS A 1 94 ? 12.16190 -46.32536 -9.81703 1.000 73.46949 94 LYS A O 1
ATOM 693 N N . PRO A 1 95 ? 11.06972 -47.14925 -11.59512 1.000 74.85558 95 PRO A N 1
ATOM 694 C CA . PRO A 1 95 ? 9.77631 -46.74639 -11.02774 1.000 77.00058 95 PRO A CA 1
ATOM 695 C C . PRO A 1 95 ? 9.53226 -47.29493 -9.63240 1.000 71.60272 95 PRO A C 1
ATOM 696 O O . PRO A 1 95 ? 8.88431 -46.62257 -8.81902 1.000 68.41652 95 PRO A O 1
ATOM 700 N N . GLU A 1 96 ? 10.03307 -48.49377 -9.32112 1.000 66.83370 96 GLU A N 1
ATOM 701 C CA . GLU A 1 96 ? 9.83912 -49.05062 -7.98423 1.000 72.06326 96 GLU A CA 1
ATOM 702 C C . GLU A 1 96 ? 10.48951 -48.19827 -6.89372 1.000 68.89359 96 GLU A C 1
ATOM 703 O O . GLU A 1 96 ? 10.19493 -48.40309 -5.70989 1.000 65.37911 96 GLU A O 1
ATOM 709 N N . ASP A 1 97 ? 11.36429 -47.25826 -7.26409 1.000 66.16934 97 ASP A N 1
ATOM 710 C CA . ASP A 1 97 ? 12.07848 -46.40413 -6.32393 1.000 66.39903 97 ASP A CA 1
ATOM 711 C C . ASP A 1 97 ? 11.32325 -45.13162 -5.96560 1.000 65.84672 97 ASP A C 1
ATOM 712 O O . ASP A 1 97 ? 11.75432 -44.40751 -5.06038 1.000 61.53602 97 ASP A O 1
ATOM 717 N N . THR A 1 98 ? 10.23945 -44.82536 -6.66788 1.000 59.36088 98 THR A N 1
ATOM 718 C CA . THR A 1 98 ? 9.42547 -43.66716 -6.32642 1.000 61.63039 98 THR A CA 1
ATOM 719 C C . THR A 1 98 ? 8.89957 -43.77126 -4.89483 1.000 58.82204 98 THR A C 1
ATOM 720 O O . THR A 1 98 ? 8.28265 -44.77647 -4.52549 1.000 65.27579 98 THR A O 1
ATOM 724 N N . ALA A 1 99 ? 9.14327 -42.73555 -4.08636 1.000 55.15386 99 ALA A N 1
ATOM 725 C CA . ALA A 1 99 ? 8.72017 -42.73362 -2.67877 1.000 57.87255 99 ALA A CA 1
ATOM 726 C C . ALA A 1 99 ? 9.08503 -41.39162 -2.05005 1.000 52.62618 99 ALA A C 1
ATOM 727 O O . ALA A 1 99 ? 9.77888 -40.57227 -2.65526 1.000 54.52308 99 ALA A O 1
ATOM 729 N N . ILE A 1 100 ? 8.58925 -41.16660 -0.83316 1.000 57.41410 100 ILE A N 1
ATOM 730 C CA . ILE A 1 100 ? 9.16764 -40.15781 0.05245 1.000 62.09544 100 ILE A CA 1
ATOM 731 C C . ILE A 1 100 ? 10.29198 -40.80485 0.85162 1.000 48.94450 100 ILE A C 1
ATOM 732 O O . ILE A 1 100 ? 10.10443 -41.85242 1.48525 1.000 56.68378 100 ILE A O 1
ATOM 737 N N . TYR A 1 101 ? 11.46212 -40.19281 0.81159 1.000 52.10612 101 TYR A N 1
ATOM 738 C CA . TYR A 1 101 ? 12.64678 -40.71734 1.47338 1.000 51.57695 101 TYR A CA 1
ATOM 739 C C . TYR A 1 101 ? 12.89904 -39.88775 2.72248 1.000 54.14570 101 TYR A C 1
ATOM 740 O O . TYR A 1 101 ? 12.94155 -38.65478 2.65876 1.000 54.15593 101 TYR A O 1
ATOM 749 N N . TYR A 1 102 ? 13.02233 -40.56218 3.85910 1.000 49.54219 102 TYR A N 1
ATOM 750 C CA . TYR A 1 102 ? 13.17350 -39.90795 5.14847 1.000 48.13710 102 TYR A CA 1
ATOM 751 C C . TYR A 1 102 ? 14.55237 -40.19152 5.72479 1.000 51.77771 102 TYR A C 1
ATOM 752 O O . TYR A 1 102 ? 14.94674 -41.35620 5.85112 1.000 54.05885 102 TYR A O 1
ATOM 761 N N . CYS A 1 103 ? 15.28176 -39.12919 6.06004 1.000 47.02784 103 CYS A N 1
ATOM 762 C CA . CYS A 1 103 ? 16.52982 -39.26849 6.79640 1.000 44.83869 103 CYS A CA 1
ATOM 763 C C . CYS A 1 103 ? 16.27405 -39.67805 8.24584 1.000 46.79070 103 CYS A C 1
ATOM 764 O O . CYS A 1 103 ? 15.26935 -39.29884 8.86059 1.000 43.35861 103 CYS A O 1
ATOM 767 N N . ALA A 1 104 ? 17.19876 -40.45397 8.80486 1.000 41.02395 104 ALA A N 1
ATOM 768 C CA . ALA A 1 104 ? 16.98733 -40.92017 10.17123 1.000 41.20982 104 ALA A CA 1
ATOM 769 C C . ALA A 1 104 ? 18.31852 -41.20211 10.84999 1.000 40.66678 104 ALA A C 1
ATOM 770 O O . ALA A 1 104 ? 19.31084 -41.52463 10.19249 1.000 44.01833 104 ALA A O 1
ATOM 772 N N . ALA A 1 105 ? 18.31367 -41.10605 12.18275 1.000 38.54992 105 ALA A N 1
ATOM 773 C CA . ALA A 1 105 ? 19.48541 -41.34471 13.00376 1.000 40.83780 105 ALA A CA 1
ATOM 774 C C . ALA A 1 105 ? 19.02960 -42.02382 14.27898 1.000 44.85222 105 ALA A C 1
ATOM 775 O O . ALA A 1 105 ? 17.89569 -41.82158 14.73250 1.000 35.88834 105 ALA A O 1
ATOM 777 N N . ASP A 1 106 ? 19.90736 -42.83725 14.85600 1.000 35.13361 106 ASP A N 1
ATOM 778 C CA . ASP A 1 106 ? 19.53003 -43.57211 16.05582 1.000 36.02939 106 ASP A CA 1
ATOM 779 C C . ASP A 1 106 ? 20.30847 -43.03793 17.24335 1.000 37.16116 106 ASP A C 1
ATOM 780 O O . ASP A 1 106 ? 21.24876 -42.25630 17.09608 1.000 34.63577 106 ASP A O 1
ATOM 785 N N . PHE A 1 107 ? 19.86407 -43.43782 18.43166 1.000 33.77815 107 PHE A N 1
ATOM 786 C CA . PHE A 1 107 ? 20.58590 -43.11413 19.64897 1.000 34.81170 107 PHE A CA 1
ATOM 787 C C . PHE A 1 107 ? 21.95507 -43.77960 19.62250 1.000 33.06355 107 PHE A C 1
ATOM 788 O O . PHE A 1 107 ? 22.10347 -44.89919 19.12913 1.000 32.55555 107 PHE A O 1
ATOM 796 N N . ALA A 1 108 ? 22.94496 -43.08658 20.16446 1.000 33.36475 108 ALA A N 1
ATOM 797 C CA . ALA A 1 108 ? 24.33832 -43.53542 20.14272 1.000 33.06955 108 ALA A CA 1
ATOM 798 C C . ALA A 1 108 ? 24.54365 -44.80154 20.97517 1.000 32.29705 108 ALA A C 1
ATOM 799 O O . ALA A 1 108 ? 23.80352 -45.08955 21.92009 1.000 32.15443 108 ALA A O 1
ATOM 801 N N . HIS A 1 109 ? 25.56067 -45.56484 20.59152 1.000 32.02326 109 HIS A N 1
ATOM 802 C CA . HIS A 1 109 ? 25.80577 -46.90549 21.10770 1.000 34.23307 109 HIS A CA 1
ATOM 803 C C . HIS A 1 109 ? 27.24520 -47.29884 20.76870 1.000 35.68150 109 HIS A C 1
ATOM 804 O O . HIS A 1 109 ? 27.98983 -46.54453 20.13600 1.000 31.95823 109 HIS A O 1
ATOM 811 N N . SER A 1 110 ? 27.62033 -48.51337 21.16457 1.000 34.97205 110 SER A N 1
ATOM 812 C CA . SER A 1 110 ? 28.98990 -48.97053 20.97517 1.000 34.53442 110 SER A CA 1
ATOM 813 C C . SER A 1 110 ? 29.33543 -49.11669 19.49152 1.000 36.37348 110 SER A C 1
ATOM 814 O O . SER A 1 110 ? 28.46277 -49.37443 18.64760 1.000 33.62710 110 SER A O 1
ATOM 817 N N . PHE A 1 111 ? 30.63518 -48.99326 19.16982 1.000 32.30515 111 PHE A N 1
ATOM 818 C CA . PHE A 1 111 ? 31.07207 -49.32915 17.81314 1.000 33.09491 111 PHE A CA 1
ATOM 819 C C . PHE A 1 111 ? 30.86648 -50.80673 17.51543 1.000 35.50454 111 PHE A C 1
ATOM 820 O O . PHE A 1 111 ? 30.81987 -51.19453 16.33689 1.000 35.79845 111 PHE A O 1
ATOM 828 N N . LEU A 1 112 ? 30.71870 -51.63804 18.55496 1.000 33.22629 112 LEU A N 1
ATOM 829 C CA . LEU A 1 112 ? 30.62722 -53.07866 18.35651 1.000 39.57219 112 LEU A CA 1
ATOM 830 C C . LEU A 1 112 ? 29.32432 -53.50549 17.71278 1.000 42.37747 112 LEU A C 1
ATOM 831 O O . LEU A 1 112 ? 29.27190 -54.59254 17.12760 1.000 41.03609 112 LEU A O 1
ATOM 836 N N . LEU A 1 113 ? 28.31053 -52.65226 17.71527 1.000 37.92728 113 LEU A N 1
ATOM 837 C CA . LEU A 1 113 ? 27.03254 -53.03167 17.13410 1.000 35.35886 113 LEU A CA 1
ATOM 838 C C . LEU A 1 113 ? 27.04975 -52.84250 15.61800 1.000 39.60644 113 LEU A C 1
ATOM 839 O O . LEU A 1 113 ? 27.62371 -51.88364 15.10107 1.000 39.86330 113 LEU A O 1
ATOM 844 N N . SER A 1 114 ? 26.36638 -53.74146 14.90814 1.000 38.78564 114 SER A N 1
ATOM 845 C CA . SER A 1 114 ? 26.30235 -53.60942 13.46590 1.000 43.71859 114 SER A CA 1
ATOM 846 C C . SER A 1 114 ? 25.43161 -52.41189 13.10524 1.000 38.98083 114 SER A C 1
ATOM 847 O O . SER A 1 114 ? 24.53738 -52.01882 13.85931 1.000 38.47291 114 SER A O 1
ATOM 850 N N . VAL A 1 115 ? 25.67205 -51.85300 11.91647 1.000 38.57903 115 VAL A N 1
ATOM 851 C CA . VAL A 1 115 ? 24.89521 -50.70157 11.48606 1.000 36.07036 115 VAL A CA 1
ATOM 852 C C . VAL A 1 115 ? 23.41892 -51.08324 11.50842 1.000 39.48195 115 VAL A C 1
ATOM 853 O O . VAL A 1 115 ? 23.02100 -52.16906 11.06211 1.000 38.90755 115 VAL A O 1
ATOM 857 N N . HIS A 1 116 ? 22.59567 -50.18627 12.02378 1.000 34.95348 116 HIS A N 1
ATOM 858 C CA . HIS A 1 116 ? 21.20502 -50.50716 12.23869 1.000 34.88521 116 HIS A CA 1
ATOM 859 C C . HIS A 1 116 ? 20.38743 -50.13609 11.01858 1.000 35.32166 116 HIS A C 1
ATOM 860 O O . HIS A 1 116 ? 20.69021 -49.17542 10.30682 1.000 37.68926 116 HIS A O 1
ATOM 867 N N . SER A 1 117 ? 19.34925 -50.92281 10.77847 1.000 39.30674 117 SER A N 1
ATOM 868 C CA . SER A 1 117 ? 18.53667 -50.75120 9.59272 1.000 40.80185 117 SER A CA 1
ATOM 869 C C . SER A 1 117 ? 17.04965 -50.94326 9.83803 1.000 37.33700 117 SER A C 1
ATOM 870 O O . SER A 1 117 ? 16.27788 -50.81967 8.88421 1.000 40.52456 117 SER A O 1
ATOM 873 N N . GLY A 1 118 ? 16.61187 -51.24790 11.05606 1.000 40.53737 118 GLY A N 1
ATOM 874 C CA . GLY A 1 118 ? 15.18152 -51.37961 11.32888 1.000 35.80736 118 GLY A CA 1
ATOM 875 C C . GLY A 1 118 ? 14.56689 -50.04060 11.70490 1.000 38.96916 118 GLY A C 1
ATOM 876 O O . GLY A 1 118 ? 15.15152 -49.26117 12.45424 1.000 42.91507 118 GLY A O 1
ATOM 877 N N . ALA A 1 119 ? 13.36190 -49.78951 11.18649 1.000 34.55034 119 ALA A N 1
ATOM 878 C CA . ALA A 1 119 ? 12.68119 -48.52915 11.48356 1.000 40.51611 119 ALA A CA 1
ATOM 879 C C . ALA A 1 119 ? 12.47909 -48.32470 12.97630 1.000 36.33202 119 ALA A C 1
ATOM 880 O O . ALA A 1 119 ? 12.56726 -47.19192 13.46337 1.000 45.48803 119 ALA A O 1
ATOM 882 N N . GLY A 1 120 ? 12.22561 -49.40040 13.71996 1.000 33.43881 120 GLY A N 1
ATOM 883 C CA . GLY A 1 120 ? 12.05309 -49.29207 15.16229 1.000 33.06426 120 GLY A CA 1
ATOM 884 C C . GLY A 1 120 ? 13.31694 -48.94920 15.92371 1.000 35.94021 120 GLY A C 1
ATOM 885 O O . GLY A 1 120 ? 13.22921 -48.59060 17.10302 1.000 35.33927 120 GLY A O 1
ATOM 886 N N . GLN A 1 121 ? 14.47908 -49.04281 15.27885 1.000 32.72475 121 GLN A N 1
ATOM 887 C CA . GLN A 1 121 ? 15.74939 -48.75294 15.90933 1.000 33.02577 121 GLN A CA 1
ATOM 888 C C . GLN A 1 121 ? 16.14835 -47.29531 15.76415 1.000 37.45887 121 GLN A C 1
ATOM 889 O O . GLN A 1 121 ? 17.18376 -46.89928 16.30547 1.000 37.49674 121 GLN A O 1
ATOM 895 N N . TYR A 1 122 ? 15.37190 -46.49624 15.03658 1.000 33.32544 122 TYR A N 1
ATOM 896 C CA . TYR A 1 122 ? 15.73017 -45.10982 14.76530 1.000 36.45643 122 TYR A CA 1
ATOM 897 C C . TYR A 1 122 ? 14.78362 -44.16038 15.48183 1.000 42.44781 122 TYR A C 1
ATOM 898 O O . TYR A 1 122 ? 13.55863 -44.30294 15.40337 1.000 36.76287 122 TYR A O 1
ATOM 907 N N . SER A 1 123 ? 15.35674 -43.14031 16.11029 1.000 39.81161 123 SER A N 1
ATOM 908 C CA . SER A 1 123 ? 14.60768 -42.26391 16.99166 1.000 38.28915 123 SER A CA 1
ATOM 909 C C . SER A 1 123 ? 14.49469 -40.84366 16.46975 1.000 44.81359 123 SER A C 1
ATOM 910 O O . SER A 1 123 ? 13.54939 -40.14620 16.84888 1.000 40.68818 123 SER A O 1
ATOM 913 N N . TYR A 1 124 ? 15.40401 -40.41565 15.59149 1.000 38.00553 124 TYR A N 1
ATOM 914 C CA . TYR A 1 124 ? 15.36922 -39.08939 14.98570 1.000 38.35230 124 TYR A CA 1
ATOM 915 C C . TYR A 1 124 ? 14.99604 -39.22579 13.52609 1.000 38.82287 124 TYR A C 1
ATOM 916 O O . TYR A 1 124 ? 15.58617 -40.03653 12.80673 1.000 44.61808 124 TYR A O 1
ATOM 925 N N . TRP A 1 125 ? 14.05295 -38.40792 13.08282 1.000 42.33863 125 TRP A N 1
ATOM 926 C CA . TRP A 1 125 ? 13.52824 -38.50337 11.73147 1.000 45.39055 125 TRP A CA 1
ATOM 927 C C . TRP A 1 125 ? 13.44515 -37.12385 11.09637 1.000 49.35252 125 TRP A C 1
ATOM 928 O O . TRP A 1 125 ? 13.09503 -36.13961 11.75952 1.000 49.65101 125 TRP A O 1
ATOM 939 N N . GLY A 1 126 ? 13.77917 -37.06276 9.80585 1.000 44.56856 126 GLY A N 1
ATOM 940 C CA . GLY A 1 126 ? 13.53986 -35.86820 9.02863 1.000 46.91506 126 GLY A CA 1
ATOM 941 C C . GLY A 1 126 ? 12.11617 -35.81526 8.50650 1.000 57.49965 126 GLY A C 1
ATOM 942 O O . GLY A 1 126 ? 11.35109 -36.77427 8.60879 1.000 57.96548 126 GLY A O 1
ATOM 943 N N . GLN A 1 127 ? 11.75896 -34.67247 7.91273 1.000 64.26694 127 GLN A N 1
ATOM 944 C CA . GLN A 1 127 ? 10.38093 -34.48780 7.47073 1.000 67.21852 127 GLN A CA 1
ATOM 945 C C . GLN A 1 127 ? 10.05275 -35.24015 6.19041 1.000 63.18788 127 GLN A C 1
ATOM 946 O O . GLN A 1 127 ? 8.87839 -35.54479 5.95632 1.000 62.62801 127 GLN A O 1
ATOM 952 N N . GLY A 1 128 ? 11.04370 -35.55343 5.36232 1.000 51.54236 128 GLY A N 1
ATOM 953 C CA . GLY A 1 128 ? 10.74385 -36.26818 4.13955 1.000 55.86381 128 GLY A CA 1
ATOM 954 C C . GLY A 1 128 ? 11.14195 -35.50369 2.89623 1.000 67.31717 128 GLY A C 1
ATOM 955 O O . GLY A 1 128 ? 11.14081 -34.26784 2.89653 1.000 64.95068 128 GLY A O 1
ATOM 956 N N . THR A 1 129 ? 11.54617 -36.22949 1.85406 1.000 70.81437 129 THR A N 1
ATOM 957 C CA . THR A 1 129 ? 11.91564 -35.63346 0.57483 1.000 66.13760 129 THR A CA 1
ATOM 958 C C . THR A 1 129 ? 11.41016 -36.53643 -0.54043 1.000 63.75893 129 THR A C 1
ATOM 959 O O . THR A 1 129 ? 11.74949 -37.72449 -0.57612 1.000 63.31042 129 THR A O 1
ATOM 963 N N . GLN A 1 130 ? 10.62731 -35.96815 -1.45890 1.000 65.96157 130 GLN A N 1
ATOM 964 C CA . GLN A 1 130 ? 9.94973 -36.74143 -2.49424 1.000 66.52484 130 GLN A CA 1
ATOM 965 C C . GLN A 1 130 ? 10.89953 -37.16870 -3.61256 1.000 68.28637 130 GLN A C 1
ATOM 966 O O . GLN A 1 130 ? 11.73237 -36.38371 -4.08048 1.000 64.48310 130 GLN A O 1
ATOM 972 N N . VAL A 1 131 ? 10.76897 -38.43529 -4.02324 1.000 71.66861 131 VAL A N 1
ATOM 973 C CA . VAL A 1 131 ? 11.48951 -39.02095 -5.15218 1.000 71.89319 131 VAL A CA 1
ATOM 974 C C . VAL A 1 131 ? 10.48113 -39.67174 -6.09512 1.000 70.55934 131 VAL A C 1
ATOM 975 O O . VAL A 1 131 ? 9.66681 -40.49759 -5.66533 1.000 70.50655 131 VAL A O 1
ATOM 979 N N . THR A 1 132 ? 10.51341 -39.28360 -7.36789 1.000 76.43817 132 THR A N 1
ATOM 980 C CA . THR A 1 132 ? 9.60490 -39.82737 -8.37481 1.000 74.06315 132 THR A CA 1
ATOM 981 C C . THR A 1 132 ? 10.38211 -40.21089 -9.62440 1.000 77.17032 132 THR A C 1
ATOM 982 O O . THR A 1 132 ? 11.17534 -39.41308 -10.13784 1.000 86.63994 132 THR A O 1
ATOM 986 N N . VAL A 1 133 ? 10.17643 -41.43623 -10.09781 1.000 75.09119 133 VAL A N 1
ATOM 987 C CA . VAL A 1 133 ? 10.82705 -41.93560 -11.30669 1.000 75.04634 133 VAL A CA 1
ATOM 988 C C . VAL A 1 133 ? 9.72889 -42.27433 -12.30310 1.000 86.23061 133 VAL A C 1
ATOM 989 O O . VAL A 1 133 ? 8.95832 -43.21701 -12.08381 1.000 85.41992 133 VAL A O 1
ATOM 993 N N . SER A 1 134 ? 9.62999 -41.49577 -13.37722 1.000 95.27343 134 SER A N 1
ATOM 994 C CA . SER A 1 134 ? 8.61863 -41.73456 -14.39857 1.000 105.98626 134 SER A CA 1
ATOM 995 C C . SER A 1 134 ? 9.05445 -42.82406 -15.38022 1.000 106.87928 134 SER A C 1
ATOM 996 O O . SER A 1 134 ? 10.23140 -43.17888 -15.48373 1.000 106.82664 134 SER A O 1
ATOM 999 N N . SER A 1 135 ? 8.08429 -43.31699 -16.14682 1.000 103.64115 135 SER A N 1
ATOM 1000 C CA . SER A 1 135 ? 8.35736 -44.26004 -17.22736 1.000 103.35363 135 SER A CA 1
ATOM 1001 C C . SER A 1 135 ? 9.22290 -43.60424 -18.29460 1.000 106.35602 135 SER A C 1
ATOM 1002 O O . SER A 1 135 ? 8.74466 -42.74829 -19.03881 1.000 106.60136 135 SER A O 1
ATOM 1004 N N . SER B 1 4 ? 4.63667 -41.04722 -1.29756 1.000 98.44037 4 SER B N 1
ATOM 1005 C CA . SER B 1 4 ? 3.55794 -41.26552 -0.33978 1.000 100.69151 4 SER B CA 1
ATOM 1006 C C . SER B 1 4 ? 2.57929 -40.10688 -0.31008 1.000 103.35977 4 SER B C 1
ATOM 1007 O O . SER B 1 4 ? 2.94523 -38.96465 -0.60206 1.000 120.11242 4 SER B O 1
ATOM 1010 N N . GLN B 1 5 ? 1.32715 -40.40998 0.02723 1.000 79.12067 5 GLN B N 1
ATOM 1011 C CA . GLN B 1 5 ? 0.29027 -39.39522 0.16033 1.000 64.00793 5 GLN B CA 1
ATOM 1012 C C . GLN B 1 5 ? -0.05089 -39.07349 1.60983 1.000 52.64553 5 GLN B C 1
ATOM 1013 O O . GLN B 1 5 ? -0.14227 -37.89503 1.96340 1.000 57.12457 5 GLN B O 1
ATOM 1019 N N . VAL B 1 6 ? -0.21081 -40.07367 2.48185 1.000 47.51407 6 VAL B N 1
ATOM 1020 C CA . VAL B 1 6 ? -0.48878 -39.77900 3.88605 1.000 55.22561 6 VAL B CA 1
ATOM 1021 C C . VAL B 1 6 ? 0.73724 -39.16507 4.55112 1.000 58.95380 6 VAL B C 1
ATOM 1022 O O . VAL B 1 6 ? 1.85459 -39.68353 4.42693 1.000 59.42778 6 VAL B O 1
ATOM 1026 N N . GLN B 1 7 ? 0.52233 -38.05477 5.26722 1.000 60.18940 7 GLN B N 1
ATOM 1027 C CA . GLN B 1 7 ? 1.53792 -37.331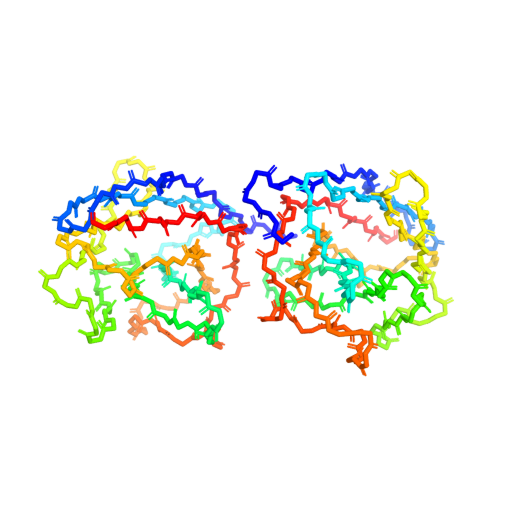31 6.02850 1.000 56.56120 7 GLN B CA 1
ATOM 1028 C C . GLN B 1 7 ? 0.92983 -36.87285 7.34656 1.000 56.87229 7 GLN B C 1
ATOM 1029 O O . GLN B 1 7 ? -0.13702 -36.25266 7.35616 1.000 59.27188 7 GLN B O 1
ATOM 1035 N N . LEU B 1 8 ? 1.59387 -37.20043 8.45038 1.000 51.51366 8 LEU B N 1
ATOM 1036 C CA . LEU B 1 8 ? 1.18304 -36.79865 9.78962 1.000 53.14804 8 LEU B CA 1
ATOM 1037 C C . LEU B 1 8 ? 1.99516 -35.61137 10.30176 1.000 63.12557 8 LEU B C 1
ATOM 1038 O O . LEU B 1 8 ? 3.22623 -35.60778 10.20602 1.000 66.63138 8 LEU B O 1
ATOM 1043 N N . GLU B 1 9 ? 1.30868 -34.59929 10.83217 1.000 65.34828 9 GLU B N 1
ATOM 1044 C CA . GLU B 1 9 ? 1.96281 -33.42721 11.40969 1.000 66.04027 9 GLU B CA 1
ATOM 1045 C C . GLU B 1 9 ? 1.70801 -33.39875 12.91364 1.000 63.64163 9 GLU B C 1
ATOM 1046 O O . GLU B 1 9 ? 0.55186 -33.37112 13.34617 1.000 71.77887 9 GLU B O 1
ATOM 1052 N N . GLU B 1 10 ? 2.77718 -33.40893 13.70831 1.000 59.90087 10 GLU B N 1
ATOM 1053 C CA . GLU B 1 10 ? 2.64297 -33.43400 15.15917 1.000 59.91304 10 GLU B CA 1
ATOM 1054 C C . GLU B 1 10 ? 2.84825 -32.04802 15.75530 1.000 59.61209 10 GLU B C 1
ATOM 1055 O O . GLU B 1 10 ? 3.52045 -31.18722 15.18126 1.000 63.13793 10 GLU B O 1
ATOM 1061 N N . SER B 1 11 ? 2.26785 -31.85015 16.93671 1.000 55.77381 11 SER B N 1
ATOM 1062 C CA . SER B 1 11 ? 2.43152 -30.59887 17.65937 1.000 64.30470 11 SER B CA 1
ATOM 1063 C C . SER B 1 11 ? 2.23188 -30.85960 19.14908 1.000 68.32031 11 SER B C 1
ATOM 1064 O O . SER B 1 11 ? 1.60213 -31.84491 19.55039 1.000 66.88129 11 SER B O 1
ATOM 1067 N N . GLY B 1 12 ? 2.79273 -29.96782 19.96631 1.000 62.00638 12 GLY B N 1
ATOM 1068 C CA . GLY B 1 12 ? 2.64653 -30.07936 21.40407 1.000 61.01868 12 GLY B CA 1
ATOM 1069 C C . GLY B 1 12 ? 3.86469 -30.65813 22.08967 1.000 66.98591 12 GLY B C 1
ATOM 1070 O O . GLY B 1 12 ? 4.98564 -30.51204 21.59434 1.000 66.91086 12 GLY B O 1
ATOM 1071 N N . GLY B 1 13 ? 3.66675 -31.29384 23.24314 1.000 70.96211 13 GLY B N 1
ATOM 1072 C CA . GLY B 1 13 ? 4.78591 -31.85088 23.97970 1.000 74.07442 13 GLY B CA 1
ATOM 1073 C C . GLY B 1 13 ? 5.32100 -30.91019 25.04055 1.000 81.85982 13 GLY B C 1
ATOM 1074 O O . GLY B 1 13 ? 4.55518 -30.16582 25.65960 1.000 85.64382 13 GLY B O 1
ATOM 1075 N N . GLY B 1 14 ? 6.62614 -30.96388 25.29260 1.000 83.34906 14 GLY B N 1
ATOM 1076 C CA . GLY B 1 14 ? 7.23921 -30.03753 26.22186 1.000 86.70852 14 GLY B CA 1
ATOM 1077 C C . GLY B 1 14 ? 7.73355 -30.62527 27.52821 1.000 83.72163 14 GLY B C 1
ATOM 1078 O O . GLY B 1 14 ? 8.11534 -31.79903 27.59734 1.000 79.26744 14 GLY B O 1
ATOM 1079 N N . SER B 1 15 ? 7.70378 -29.81295 28.58325 1.000 79.91335 15 SER B N 1
ATOM 1080 C CA . SER B 1 15 ? 8.22356 -30.21608 29.87535 1.000 78.05658 15 SER B CA 1
ATOM 1081 C C . SER B 1 15 ? 7.34896 -29.66554 30.98994 1.000 84.75358 15 SER B C 1
ATOM 1082 O O . SER B 1 15 ? 6.89683 -28.52039 30.92262 1.000 95.13236 15 SER B O 1
ATOM 1085 N N . VAL B 1 16 ? 7.11033 -30.49760 32.00775 1.000 79.66655 16 VAL B N 1
ATOM 1086 C CA . VAL B 1 16 ? 6.41970 -30.10212 33.23164 1.000 85.17322 16 VAL B CA 1
ATOM 1087 C C . VAL B 1 16 ? 6.93869 -30.98749 34.34707 1.000 87.47040 16 VAL B C 1
ATOM 1088 O O . VAL B 1 16 ? 7.50645 -32.05678 34.10966 1.000 89.24845 16 VAL B O 1
ATOM 1092 N N . GLN B 1 17 ? 6.69446 -30.55153 35.57558 1.000 84.86416 17 GLN B N 1
ATOM 1093 C CA . GLN B 1 17 ? 7.02927 -31.34623 36.74019 1.000 79.72687 17 GLN B CA 1
ATOM 1094 C C . GLN B 1 17 ? 6.03195 -32.48928 36.88685 1.000 74.85129 17 GLN B C 1
ATOM 1095 O O . GLN B 1 17 ? 4.91588 -32.44372 36.36205 1.000 71.66908 17 GLN B O 1
ATOM 1097 N N . ALA B 1 18 ? 6.46742 -33.54093 37.58178 1.000 73.76198 18 ALA B N 1
ATOM 1098 C 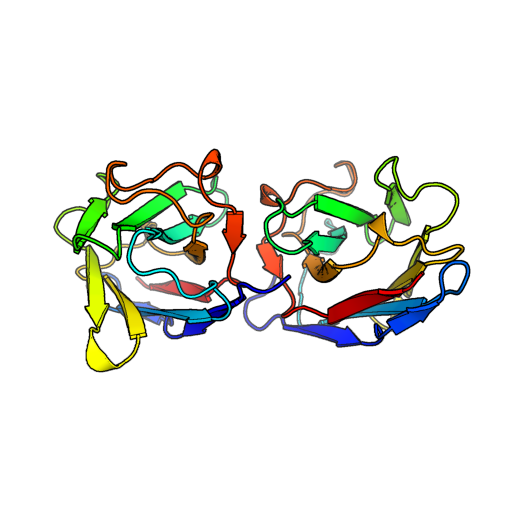CA . ALA B 1 18 ? 5.59756 -34.67508 37.87433 1.000 79.79954 18 ALA B CA 1
ATOM 1099 C C . ALA B 1 18 ? 4.28932 -34.21061 38.50404 1.000 84.52293 18 ALA B C 1
ATOM 1100 O O . ALA B 1 18 ? 4.27257 -33.31641 39.35189 1.000 87.96362 18 ALA B O 1
ATOM 1102 N N . GLY B 1 19 ? 3.18447 -34.82776 38.07575 1.000 86.34401 19 GLY B N 1
ATOM 1103 C CA . GLY B 1 19 ? 1.86241 -34.45859 38.51492 1.000 83.04481 19 GLY B CA 1
ATOM 1104 C C . GLY B 1 19 ? 1.15135 -33.46986 37.61585 1.000 85.65761 19 GLY B C 1
ATOM 1105 O O . GLY B 1 19 ? -0.08551 -33.41914 37.62902 1.000 88.99979 19 GLY B O 1
ATOM 1106 N N . GLY B 1 20 ? 1.89806 -32.68925 36.83608 1.000 84.37149 20 GLY B N 1
ATOM 1107 C CA . GLY B 1 20 ? 1.33255 -31.71967 35.92191 1.000 87.82631 20 GLY B CA 1
ATOM 1108 C C . GLY B 1 20 ? 0.74752 -32.36894 34.68051 1.000 89.08128 20 GLY B C 1
ATOM 1109 O O . GLY B 1 20 ? 0.59717 -33.58897 34.58068 1.000 82.33378 20 GLY B O 1
ATOM 1110 N N . SER B 1 21 ? 0.43105 -31.52131 33.70099 1.000 93.06619 21 SER B N 1
ATOM 1111 C CA . SER B 1 21 ? -0.24828 -31.97636 32.50088 1.000 88.30569 21 SER B CA 1
ATOM 1112 C C . SER B 1 21 ? 0.40641 -31.40496 31.25376 1.000 87.13056 21 SER B C 1
ATOM 1113 O O . SER B 1 21 ? 1.02548 -30.33704 31.28471 1.000 88.53306 21 SER B O 1
ATOM 1116 N N . LEU B 1 22 ? 0.25156 -32.14428 30.15478 1.000 79.19315 22 LEU B N 1
ATOM 1117 C CA . LEU B 1 22 ? 0.68162 -31.72949 28.82801 1.000 79.27301 22 LEU B CA 1
ATOM 1118 C C . LEU B 1 22 ? -0.32568 -32.26715 27.82402 1.000 79.73068 22 LEU B C 1
ATOM 1119 O O . LEU B 1 22 ? -1.16058 -33.11894 28.14415 1.000 77.80041 22 LEU B O 1
ATOM 1124 N N . ARG B 1 23 ? -0.23733 -31.76645 26.59598 1.000 83.73706 23 ARG B N 1
ATOM 1125 C CA . ARG B 1 23 ? -1.13380 -32.20532 25.53716 1.000 81.89276 23 ARG B CA 1
ATOM 1126 C C . ARG B 1 23 ? -0.35114 -32.35449 24.24048 1.000 80.81083 23 ARG B C 1
ATOM 1127 O O . ARG B 1 23 ? 0.44994 -31.48243 23.88907 1.000 79.79618 23 ARG B O 1
ATOM 1135 N N . LEU B 1 24 ? -0.58295 -33.46132 23.53839 1.000 76.15834 24 LEU B N 1
ATOM 1136 C CA . LEU B 1 24 ? -0.05409 -33.67722 22.20090 1.000 67.33788 24 LEU B CA 1
ATOM 1137 C C . LEU B 1 24 ? -1.19112 -33.57126 21.20328 1.000 59.17095 24 LEU B C 1
ATOM 1138 O O . LEU B 1 24 ? -2.34893 -33.82786 21.53892 1.000 61.11142 24 LEU B O 1
ATOM 1143 N N . SER B 1 25 ? -0.84656 -33.19599 19.97369 1.000 55.49523 25 SER B N 1
ATOM 1144 C CA . SER B 1 25 ? -1.80361 -33.14460 18.87990 1.000 61.74452 25 SER B CA 1
ATOM 1145 C C . SER B 1 25 ? -1.14802 -33.66422 17.60907 1.000 59.72701 25 SER B C 1
ATOM 1146 O O . SER B 1 25 ? 0.07233 -33.61286 17.44598 1.000 54.70503 25 SER B O 1
ATOM 1149 N N . CYS B 1 26 ? -1.98625 -34.13722 16.69250 1.000 58.41609 26 CYS B N 1
ATOM 1150 C CA . CYS B 1 26 ? -1.51746 -34.69442 15.43543 1.000 55.24530 26 CYS B CA 1
ATOM 1151 C C . CYS B 1 26 ? -2.60023 -34.50505 14.38609 1.000 59.25647 26 CYS B C 1
ATOM 1152 O O . CYS B 1 26 ? -3.79315 -34.60154 14.69177 1.000 62.07454 26 CYS B O 1
ATOM 1155 N N . ALA B 1 27 ? -2.18010 -34.24006 13.15108 1.000 58.67505 27 ALA B N 1
ATOM 1156 C CA . ALA B 1 27 ? -3.10691 -34.01000 12.05176 1.000 58.90449 27 ALA B CA 1
ATOM 1157 C C . ALA B 1 27 ? -2.65780 -34.82761 10.84915 1.000 59.80775 27 ALA B C 1
ATOM 1158 O O . ALA B 1 27 ? -1.47198 -34.83157 10.50711 1.000 61.17926 27 ALA B O 1
ATOM 1160 N N . ALA B 1 28 ? -3.59498 -35.53871 10.23550 1.000 49.69613 28 ALA B N 1
ATOM 1161 C CA . ALA B 1 28 ? -3.32125 -36.36788 9.07461 1.000 53.59153 28 ALA B CA 1
ATOM 1162 C C . ALA B 1 28 ? -3.68868 -35.63086 7.79697 1.000 58.00744 28 ALA B C 1
ATOM 1163 O O . ALA B 1 28 ? -4.55638 -34.75559 7.79068 1.000 64.83869 28 ALA B O 1
ATOM 1165 N N . SER B 1 29 ? -3.02897 -36.01699 6.70835 1.000 57.92495 29 SER B N 1
ATOM 1166 C CA . SER B 1 29 ? -3.14569 -35.34919 5.41600 1.000 64.72962 29 SER B CA 1
ATOM 1167 C C . SER B 1 29 ? -2.85790 -36.35192 4.31000 1.000 64.70571 29 SER B C 1
ATOM 1168 O O . SER B 1 29 ? -1.87957 -37.09806 4.40565 1.000 73.55248 29 SER B O 1
ATOM 1171 N N . GLY B 1 30 ? -3.68097 -36.35489 3.26212 1.000 57.86136 30 GLY B N 1
ATOM 1172 C CA . GLY B 1 30 ? -3.42241 -37.19157 2.10263 1.000 56.88139 30 GLY B CA 1
ATOM 1173 C C . GLY B 1 30 ? -4.12748 -38.52722 2.03513 1.000 55.01487 30 GLY B C 1
ATOM 1174 O O . GLY B 1 30 ? -3.82975 -39.31503 1.12760 1.000 57.31607 30 GLY B O 1
ATOM 1175 N N . TYR B 1 31 ? -5.03031 -38.81621 2.96732 1.000 56.60048 31 TYR B N 1
ATOM 1176 C CA . TYR B 1 31 ? -5.90700 -39.97159 2.83837 1.000 53.40584 31 TYR B CA 1
ATOM 1177 C C . TYR B 1 31 ? -6.88690 -39.70625 1.70869 1.000 57.49538 31 TYR B C 1
ATOM 1178 O O . TYR B 1 31 ? -7.37752 -38.58423 1.55560 1.000 62.91795 31 TYR B O 1
ATOM 1187 N N . MET B 1 32 ? -7.14225 -40.72228 0.88767 1.000 52.45923 32 MET B N 1
ATOM 1188 C CA . MET B 1 32 ? -8.06790 -40.54578 -0.20926 1.000 51.41417 32 MET B CA 1
ATOM 1189 C C . MET B 1 32 ? -9.48340 -40.45906 0.34530 1.000 53.27750 32 MET B C 1
ATOM 1190 O O . MET B 1 32 ? -9.82989 -41.1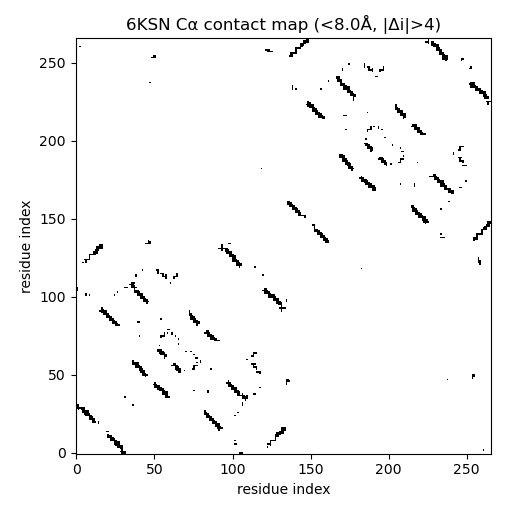4503 1.31137 1.000 52.34074 32 MET B O 1
ATOM 1195 N N . TYR B 1 33 ? -10.29158 -39.59120 -0.25447 1.000 53.14788 33 TYR B N 1
ATOM 1196 C CA . TYR B 1 33 ? -11.66476 -39.44026 0.20118 1.000 53.46602 33 TYR B CA 1
ATOM 1197 C C . TYR B 1 33 ? -12.42981 -40.72754 -0.05218 1.000 52.69332 33 TYR B C 1
ATOM 1198 O O . TYR B 1 33 ? -12.32313 -41.32654 -1.12386 1.000 53.38080 33 TYR B O 1
ATOM 1207 N N . SER B 1 34 ? -13.25821 -41.11445 0.91381 1.000 51.99690 34 SER B N 1
ATOM 1208 C CA . SER B 1 34 ? -14.09351 -42.30386 0.78778 1.000 54.01829 34 SER B CA 1
ATOM 1209 C C . SER B 1 34 ? -14.99385 -42.33734 2.01778 1.000 51.16715 34 SER B C 1
ATOM 1210 O O . SER B 1 34 ? -14.51267 -42.47193 3.14903 1.000 50.23190 34 SER B O 1
ATOM 1213 N N . THR B 1 35 ? -16.30723 -42.20900 1.80835 1.000 52.13902 35 THR B N 1
ATOM 1214 C CA . THR B 1 35 ? -17.23455 -42.19593 2.93593 1.000 52.22901 35 THR B CA 1
ATOM 1215 C C . THR B 1 35 ? -17.39108 -43.54696 3.60878 1.000 51.04096 35 THR B C 1
ATOM 1216 O O . THR B 1 35 ? -17.80100 -43.59052 4.76941 1.000 51.03249 35 THR B O 1
ATOM 1220 N N . TYR B 1 36 ? -17.08738 -44.64081 2.91784 1.000 50.55960 36 TYR B N 1
ATOM 1221 C CA . TYR B 1 36 ? -17.19913 -45.97755 3.48144 1.000 49.45344 36 TYR B CA 1
ATOM 1222 C C . TYR B 1 36 ? -15.88239 -46.51269 4.03756 1.000 48.16196 36 TYR B C 1
ATOM 1223 O O . TYR B 1 36 ? -15.80832 -47.70520 4.35155 1.000 47.53228 36 TYR B O 1
ATOM 1232 N N . SER B 1 37 ? -14.84827 -45.67540 4.16489 1.000 47.88874 37 SER B N 1
ATOM 1233 C CA . SER B 1 37 ? -13.55737 -46.10309 4.69365 1.000 46.71536 37 SER B CA 1
ATOM 1234 C C . SER B 1 37 ? -13.17554 -45.18666 5.83964 1.000 48.45173 37 SER B C 1
ATOM 1235 O O . SER B 1 37 ? -13.56936 -44.01758 5.86772 1.000 47.59147 37 SER B O 1
ATOM 1238 N N . THR B 1 38 ? -12.35677 -45.70138 6.75276 1.000 45.63889 38 THR B N 1
ATOM 1239 C CA . THR B 1 38 ? -11.90039 -44.92147 7.89239 1.000 45.60648 38 THR B CA 1
ATOM 1240 C C . THR B 1 38 ? -10.50394 -45.40008 8.25673 1.000 44.41395 38 THR B C 1
ATOM 1241 O O . THR B 1 38 ? -9.92468 -46.25943 7.58630 1.000 51.24650 38 THR B O 1
ATOM 1245 N N . TYR B 1 39 ? -9.95780 -44.83130 9.32509 1.000 44.30440 39 TYR B N 1
ATOM 1246 C CA . TYR B 1 39 ? -8.62929 -45.21568 9.77917 1.000 43.23769 39 TYR B CA 1
ATOM 1247 C C . TYR B 1 39 ? -8.49208 -44.82311 11.23983 1.000 50.82985 39 TYR B C 1
ATOM 1248 O O . TYR B 1 39 ? -9.29641 -44.05548 11.77913 1.000 47.96456 39 TYR B O 1
ATOM 1257 N N . CYS B 1 40 ? -7.44181 -45.34263 11.86185 1.000 42.48344 40 CYS B N 1
ATOM 1258 C CA . CYS B 1 40 ? -7.15319 -45.14925 13.27142 1.000 42.62174 40 CYS B CA 1
ATOM 1259 C C . CYS B 1 40 ? -5.91449 -44.27359 13.39991 1.000 42.51977 40 CYS B C 1
ATOM 1260 O O . CYS B 1 40 ? -5.06389 -44.23317 12.50067 1.000 41.89179 40 CYS B O 1
ATOM 1263 N N . MET B 1 41 ? -5.82184 -43.57093 14.52253 1.000 43.87264 41 MET B N 1
ATOM 1264 C CA . MET B 1 41 ? -4.71925 -42.65955 14.78487 1.000 43.01708 41 MET B CA 1
ATOM 1265 C C . MET B 1 41 ? -4.37717 -42.70741 16.26476 1.000 49.88869 41 MET B C 1
ATOM 1266 O O . MET B 1 41 ? -5.26326 -42.86515 17.11274 1.000 52.92105 41 MET B O 1
ATOM 1271 N N . GLY B 1 42 ? -3.09565 -42.56522 16.57985 1.000 48.61827 42 GLY B N 1
ATOM 1272 C CA . GLY B 1 42 ? -2.70747 -42.55266 17.97452 1.000 44.09800 42 GLY B CA 1
ATOM 1273 C C . GLY B 1 42 ? -1.23540 -42.27442 18.17674 1.000 45.86562 42 GLY B C 1
ATOM 1274 O O . GLY B 1 42 ? -0.56011 -41.74359 17.29692 1.000 43.96925 42 GLY B O 1
ATOM 1275 N N . TRP B 1 43 ? -0.74115 -42.65104 19.35384 1.000 42.19032 43 TRP B N 1
ATOM 1276 C CA . TRP B 1 43 ? 0.64623 -42.40901 19.72024 1.000 42.89685 43 TRP B CA 1
ATOM 1277 C C . TRP B 1 43 ? 1.27080 -43.67943 20.26321 1.000 46.07503 43 TRP B C 1
ATOM 1278 O O . TRP B 1 43 ? 0.65675 -44.39942 21.06227 1.000 41.36858 43 TRP B O 1
ATOM 1289 N N . PHE B 1 44 ? 2.46889 -43.96287 19.77952 1.000 43.22018 44 PHE B N 1
ATOM 1290 C CA . PHE B 1 44 ? 3.43012 -44.82474 20.43129 1.000 43.76909 44 PHE B CA 1
ATOM 1291 C C . PHE B 1 44 ? 4.44351 -43.93363 21.13749 1.000 49.07786 44 PHE B C 1
ATOM 1292 O O . PHE B 1 44 ? 4.63260 -42.76732 20.77742 1.000 40.12995 44 PHE B O 1
ATOM 1300 N N . ARG B 1 45 ? 5.09628 -44.48335 22.15394 1.000 38.81954 45 ARG B N 1
ATOM 1301 C CA . ARG B 1 45 ? 6.15477 -43.74066 22.81395 1.000 39.04091 45 ARG B CA 1
ATOM 1302 C C . ARG B 1 45 ? 7.35482 -44.65006 23.03088 1.000 46.56491 45 ARG B C 1
ATOM 1303 O O . ARG B 1 45 ? 7.23623 -45.87535 23.10902 1.000 48.16638 45 ARG B O 1
ATOM 1311 N N . GLN B 1 46 ? 8.51899 -44.03013 23.14910 1.000 41.14454 46 GLN B N 1
ATOM 1312 C CA . GLN B 1 46 ? 9.73055 -44.75034 23.50391 1.000 37.82479 46 GLN B CA 1
ATOM 1313 C C . GLN B 1 46 ? 10.39579 -43.99109 24.63867 1.000 41.25678 46 GLN B C 1
ATOM 1314 O O . GLN B 1 46 ? 10.86060 -42.86317 24.45188 1.000 38.03124 46 GLN B O 1
ATOM 1320 N N . ALA B 1 47 ? 10.48554 -44.62939 25.77895 1.000 44.29995 47 ALA B N 1
ATOM 1321 C CA . ALA B 1 47 ? 11.09192 -44.09334 26.98136 1.000 44.35984 47 ALA B CA 1
ATOM 1322 C C . ALA B 1 47 ? 12.59757 -44.31017 26.95299 1.000 39.98731 47 ALA B C 1
ATOM 1323 O O . ALA B 1 47 ? 13.10280 -45.14921 26.19544 1.000 40.12542 47 ALA B O 1
ATOM 1325 N N . PRO B 1 48 ? 13.34722 -43.52445 27.72513 1.000 38.70372 48 PRO B N 1
ATOM 1326 C CA . PRO B 1 48 ? 14.80577 -43.68885 27.76177 1.000 40.43243 48 PRO B CA 1
ATOM 1327 C C . PRO B 1 48 ? 15.19034 -45.12350 28.07412 1.000 39.09004 48 PRO B C 1
ATOM 1328 O O . PRO B 1 48 ? 14.72860 -45.70230 29.05480 1.000 45.05123 48 PRO B O 1
ATOM 1332 N N . GLY B 1 49 ? 16.04468 -45.69758 27.23925 1.000 35.83193 49 GLY B N 1
ATOM 1333 C CA . GLY B 1 49 ? 16.50676 -47.05288 27.47068 1.000 41.46245 49 GLY B CA 1
ATOM 1334 C C . GLY B 1 49 ? 15.44978 -48.14070 27.36892 1.000 45.81641 49 GLY B C 1
ATOM 1335 O O . GLY B 1 49 ? 15.70865 -49.26169 27.80842 1.000 40.19384 49 GLY B O 1
ATOM 1336 N N . LYS B 1 50 ? 14.27945 -47.87229 26.79170 1.000 35.60170 50 LYS B N 1
ATOM 1337 C CA . LYS B 1 50 ? 13.20672 -48.85780 26.79412 1.000 38.68845 50 LYS B CA 1
ATOM 1338 C C . LYS B 1 50 ? 12.64412 -49.07045 25.39450 1.000 42.98151 50 LYS B C 1
ATOM 1339 O O . LYS B 1 50 ? 12.83656 -48.25956 24.48929 1.000 49.74196 50 LYS B O 1
ATOM 1345 N N . GLU B 1 51 ? 11.96017 -50.20164 25.22780 1.000 50.25917 51 GLU B N 1
ATOM 1346 C CA . GLU B 1 51 ? 11.30537 -50.51934 23.96617 1.000 54.06275 51 GLU B CA 1
ATOM 1347 C C . GLU B 1 51 ? 10.07618 -49.64036 23.73970 1.000 46.13553 51 GLU B C 1
ATOM 1348 O O . GLU B 1 51 ? 9.38641 -49.23239 24.67687 1.000 46.21398 51 GLU B O 1
ATOM 1354 N N . ARG B 1 52 ? 9.79952 -49.37265 22.47122 1.000 43.11676 52 ARG B N 1
ATOM 1355 C CA . ARG B 1 52 ? 8.61731 -48.61529 22.08932 1.000 45.50228 52 ARG B CA 1
ATOM 1356 C C . ARG B 1 52 ? 7.35202 -49.35884 22.50669 1.000 49.18624 52 ARG B C 1
ATOM 1357 O O . ARG B 1 52 ? 7.30654 -50.59322 22.49976 1.000 43.55526 52 ARG B O 1
ATOM 1365 N N . GLU B 1 53 ? 6.32912 -48.59934 22.91032 1.000 47.19759 53 GLU B N 1
ATOM 1366 C CA . GLU B 1 53 ? 5.06070 -49.16079 23.34303 1.000 48.17475 53 GLU B CA 1
ATOM 1367 C C . GLU B 1 53 ? 3.93549 -48.25321 22.86112 1.000 51.85548 53 GLU B C 1
ATOM 1368 O O . GLU B 1 53 ? 4.12323 -47.04341 22.68992 1.000 51.76812 53 GLU B O 1
ATOM 1374 N N . GLY B 1 54 ? 2.77581 -48.85597 22.59935 1.000 43.64371 54 GLY B N 1
ATOM 1375 C CA . GLY B 1 54 ? 1.60771 -48.08246 22.22020 1.000 43.16821 54 GLY B CA 1
ATOM 1376 C C . GLY B 1 54 ? 1.00771 -47.41060 23.44142 1.000 45.99897 54 GLY B C 1
ATOM 1377 O O . GLY B 1 54 ? 0.97142 -47.97638 24.53572 1.000 49.41506 54 GLY B O 1
ATOM 1378 N N . VAL B 1 55 ? 0.52672 -46.18670 23.25117 1.000 44.30558 55 VAL B N 1
ATOM 1379 C CA . VAL B 1 55 ? -0.00725 -45.38641 24.34817 1.000 43.71405 55 VAL B CA 1
ATOM 1380 C C . VAL B 1 55 ? -1.52827 -45.29679 24.27945 1.000 53.44230 55 VAL B C 1
ATOM 1381 O O . VAL B 1 55 ? -2.22773 -45.69624 25.21391 1.000 51.16569 55 VAL B O 1
ATOM 1385 N N . ALA B 1 56 ? -2.05921 -44.77261 23.17874 1.000 48.07668 56 ALA B N 1
ATOM 1386 C CA . ALA B 1 56 ? -3.49968 -44.60755 23.05452 1.000 55.08595 56 ALA B CA 1
ATOM 1387 C C . ALA B 1 56 ? -3.83638 -44.41537 21.58727 1.000 54.26650 56 ALA B C 1
ATOM 1388 O O . ALA B 1 56 ? -3.04886 -43.84505 20.82666 1.000 53.56842 56 ALA B O 1
ATOM 1390 N N . PHE B 1 57 ? -5.01362 -44.89605 21.20086 1.000 57.77538 57 PHE B N 1
ATOM 1391 C CA . PHE B 1 57 ? -5.43076 -44.88608 19.80747 1.000 51.35431 57 PHE B CA 1
ATOM 1392 C C . PHE B 1 57 ? -6.91702 -44.60832 19.71617 1.000 50.55058 57 PHE B C 1
ATOM 1393 O O . PHE B 1 57 ? -7.68763 -44.94810 20.61744 1.000 50.14832 57 PHE B O 1
ATOM 1401 N N . ILE B 1 58 ? -7.30708 -43.98254 18.61121 1.000 56.17820 58 ILE B N 1
ATOM 1402 C CA . ILE B 1 58 ? -8.69868 -43.67484 18.33266 1.000 47.09289 58 ILE B CA 1
ATOM 1403 C C . ILE B 1 58 ? -9.00171 -44.11164 16.90772 1.000 46.13178 58 ILE B C 1
ATOM 1404 O O . ILE B 1 58 ? -8.21101 -43.85925 15.99412 1.000 47.93177 58 ILE B O 1
ATOM 1409 N N . LYS B 1 59 ? -10.11431 -44.81478 16.72930 1.000 47.02228 59 LYS B N 1
ATOM 1410 C CA . LYS B 1 59 ? -10.66792 -45.06502 15.40410 1.000 46.12515 59 LYS B CA 1
ATOM 1411 C C . LYS B 1 59 ? -11.46146 -43.81797 15.03933 1.000 47.40017 59 LYS B C 1
ATOM 1412 O O . LYS B 1 59 ? -12.46312 -43.50989 15.68634 1.000 48.86076 59 LYS B O 1
ATOM 1418 N N . ARG B 1 60 ? -11.01584 -43.08114 14.02070 1.000 47.08922 60 ARG B N 1
ATOM 1419 C CA . ARG B 1 60 ? -11.66704 -41.80502 13.73451 1.000 48.53970 60 ARG B CA 1
ATOM 1420 C C . ARG B 1 60 ? -13.10815 -41.98479 13.28752 1.000 49.42623 60 ARG B C 1
ATOM 1421 O O . ARG B 1 60 ? -13.94655 -41.11721 13.54258 1.000 54.55793 60 ARG B O 1
ATOM 1429 N N . GLY B 1 61 ? -13.41682 -43.11555 12.66070 1.000 48.54261 61 GLY B N 1
ATOM 1430 C CA . GLY B 1 61 ? -14.75796 -43.33516 12.15515 1.000 49.98254 61 GLY B CA 1
ATOM 1431 C C . GLY B 1 61 ? -15.82211 -43.34689 13.23684 1.000 50.74962 61 GLY B C 1
ATOM 1432 O O . GLY B 1 61 ? -16.86828 -42.72652 13.08566 1.000 52.14159 61 GLY B O 1
ATOM 1433 N N . ASP B 1 62 ? -15.59329 -44.10975 14.31095 1.000 50.56163 62 ASP B N 1
ATOM 1434 C CA . ASP B 1 62 ? -16.58779 -44.30012 15.36236 1.000 54.72858 62 ASP B CA 1
ATOM 1435 C C . ASP B 1 62 ? -16.18146 -43.76802 16.73506 1.000 53.05632 62 ASP B C 1
ATOM 1436 O O . ASP B 1 62 ? -16.89580 -44.01748 17.71234 1.000 54.64108 62 ASP B O 1
ATOM 1441 N N . HIS B 1 63 ? -15.04121 -43.09396 16.85219 1.000 52.46342 63 HIS B N 1
ATOM 1442 C CA . HIS B 1 63 ? -14.55561 -42.47426 18.08812 1.000 53.47125 63 HIS B CA 1
ATOM 1443 C C . HIS B 1 63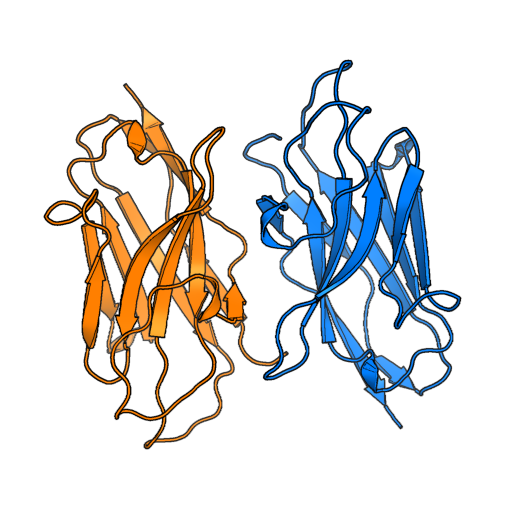 ? -14.20357 -43.48427 19.17661 1.000 53.31583 63 HIS B C 1
ATOM 1444 O O . HIS B 1 63 ? -13.93032 -43.07376 20.31208 1.000 54.46515 63 HIS B O 1
ATOM 1451 N N . SER B 1 64 ? -14.18059 -44.78262 18.87402 1.000 52.13645 64 SER B N 1
ATOM 1452 C CA . SER B 1 64 ? -13.77811 -45.77133 19.86794 1.000 52.10812 64 SER B CA 1
ATOM 1453 C C . SER B 1 64 ? -12.27492 -45.67716 20.11755 1.000 57.12415 64 SER B C 1
ATOM 1454 O O . SER B 1 64 ? -11.49440 -45.35190 19.21557 1.000 51.13206 64 SER B O 1
ATOM 1457 N N . THR B 1 65 ? -11.87082 -45.95279 21.36145 1.000 59.26509 65 THR B N 1
ATOM 1458 C CA . THR B 1 65 ? -10.50912 -45.70307 21.80934 1.000 50.71261 65 THR B CA 1
ATOM 1459 C C . THR B 1 65 ? -9.88986 -46.94453 22.44333 1.000 58.55629 65 THR B C 1
ATOM 1460 O O . THR B 1 65 ? -10.58305 -47.83014 22.94625 1.000 51.16226 65 THR B O 1
ATOM 1464 N N . TYR B 1 66 ? -8.55451 -46.99219 22.40794 1.000 50.64068 66 TYR B N 1
ATOM 1465 C CA . TYR B 1 66 ? -7.75533 -47.95595 23.15283 1.000 51.22243 66 TYR B CA 1
ATOM 1466 C C . TYR B 1 66 ? -6.70640 -47.19391 23.94696 1.000 49.46942 66 TYR B C 1
ATOM 1467 O O . TYR B 1 66 ? -6.10529 -46.24399 23.43875 1.000 47.79802 66 TYR B O 1
ATOM 1476 N N . TYR B 1 67 ? -6.48851 -47.62447 25.18611 1.000 49.66081 67 TYR B N 1
ATOM 1477 C CA . TYR B 1 67 ? -5.46031 -47.08647 26.06382 1.000 49.91537 67 TYR B CA 1
ATOM 1478 C C . TYR B 1 67 ? -4.63392 -48.22047 26.64221 1.000 53.94449 67 TYR B C 1
ATOM 1479 O O . TYR B 1 67 ? -5.17758 -49.25068 27.05057 1.000 54.35868 67 TYR B O 1
ATOM 1488 N N . THR B 1 68 ? -3.31895 -48.03223 26.68125 1.000 55.26384 68 THR B N 1
ATOM 1489 C CA . THR B 1 68 ? -2.48868 -48.97277 27.41263 1.000 48.15561 68 THR B CA 1
ATOM 1490 C C . THR B 1 68 ? -2.78427 -48.83304 28.89990 1.000 53.03159 68 THR B C 1
ATOM 1491 O O . THR B 1 68 ? -3.11972 -47.74433 29.38333 1.000 53.27521 68 THR B O 1
ATOM 1495 N N . ASP B 1 69 ? -2.73636 -49.96290 29.61511 1.000 59.39597 69 ASP B N 1
ATOM 1496 C CA . ASP B 1 69 ? -3.19622 -49.98771 31.00324 1.000 65.48967 69 ASP B CA 1
ATOM 1497 C C . ASP B 1 69 ? -2.50703 -48.92128 31.84075 1.000 62.80225 69 ASP B C 1
ATOM 1498 O O . ASP B 1 69 ? -3.14062 -48.27298 32.68343 1.000 61.09243 69 ASP B O 1
ATOM 1503 N N . SER B 1 70 ? -1.21139 -48.70986 31.58859 1.000 61.04141 70 SER B N 1
ATOM 1504 C CA . SER B 1 70 ? -0.39134 -47.77344 32.35561 1.000 64.74994 70 SER B CA 1
ATOM 1505 C C . SER B 1 70 ? -0.96073 -46.35876 32.40567 1.000 57.74042 70 SER B C 1
ATOM 1506 O O . SER B 1 70 ? -0.61485 -45.59607 33.31241 1.000 59.22933 70 SER B O 1
ATOM 1509 N N . VAL B 1 71 ? -1.75814 -45.95308 31.41931 1.000 54.35656 71 VAL B N 1
ATOM 1510 C CA . VAL B 1 71 ? -2.18217 -44.56344 31.30665 1.000 55.37422 71 VAL B CA 1
ATOM 1511 C C . VAL B 1 71 ? -3.67853 -44.38588 31.50124 1.000 61.81062 71 VAL B C 1
ATOM 1512 O O . VAL B 1 71 ? -4.16306 -43.24596 31.46724 1.000 59.07840 71 VAL B O 1
ATOM 1516 N N . LYS B 1 72 ? -4.43263 -45.47434 31.66057 1.000 63.57011 72 LYS B N 1
ATOM 1517 C CA . LYS B 1 72 ? -5.87760 -45.36097 31.82987 1.000 65.33443 72 LYS B CA 1
ATOM 1518 C C . LYS B 1 72 ? -6.19303 -44.46396 33.01608 1.000 63.24974 72 LYS B C 1
ATOM 1519 O O . LYS B 1 72 ? -5.59957 -44.60059 34.08842 1.000 71.55274 72 LYS B O 1
ATOM 1525 N N . GLY B 1 73 ? -7.11669 -43.53399 32.81791 1.000 71.48336 73 GLY B N 1
ATOM 1526 C CA . GLY B 1 73 ? -7.51762 -42.62762 33.86903 1.000 72.31077 73 GLY B CA 1
ATOM 1527 C C . GLY B 1 73 ? -6.64610 -41.40265 34.00991 1.000 75.10723 73 GLY B C 1
ATOM 1528 O O . GLY B 1 73 ? -7.01360 -40.47927 34.74834 1.000 82.29435 73 GLY B O 1
ATOM 1529 N N . ARG B 1 74 ? -5.50689 -41.36460 33.33090 1.000 65.32062 74 ARG B N 1
ATOM 1530 C CA . ARG B 1 74 ? -4.62636 -40.20647 33.32343 1.000 65.28181 74 ARG B CA 1
ATOM 1531 C C . ARG B 1 74 ? -4.54567 -39.55200 31.95481 1.000 70.34664 74 ARG B C 1
ATOM 1532 O O . ARG B 1 74 ? -4.53099 -38.32042 31.86505 1.000 71.24673 74 ARG B O 1
ATOM 1540 N N . PHE B 1 75 ? -4.52808 -40.35958 30.89181 1.000 60.63873 75 PHE B N 1
ATOM 1541 C CA . PHE B 1 75 ? -4.47779 -39.89991 29.51245 1.000 58.79034 75 PHE B CA 1
ATOM 1542 C C . PHE B 1 75 ? -5.84748 -40.09933 28.87642 1.000 63.52855 75 PHE B C 1
ATOM 1543 O O . PHE B 1 75 ? -6.52252 -41.09453 29.15561 1.000 67.01260 75 PHE B O 1
ATOM 1551 N N . THR B 1 76 ? -6.26806 -39.16555 28.02204 1.000 59.30608 76 THR B N 1
ATOM 1552 C CA . THR B 1 76 ? -7.46606 -39.38947 27.21409 1.000 70.75497 76 THR B CA 1
ATOM 1553 C C . THR B 1 76 ? -7.19307 -38.88254 25.80448 1.000 66.88619 76 THR B C 1
ATOM 1554 O O . THR B 1 76 ? -6.72092 -37.75526 25.62611 1.000 68.49676 76 THR B O 1
ATOM 1558 N N . ILE B 1 77 ? -7.49304 -39.71841 24.81056 1.000 59.95536 77 ILE B N 1
ATOM 1559 C CA . ILE B 1 77 ? -7.29348 -39.38719 23.40388 1.000 57.91846 77 ILE B CA 1
ATOM 1560 C C . ILE B 1 77 ? -8.62709 -38.93962 22.82165 1.000 61.02258 77 ILE B C 1
ATOM 1561 O O . ILE B 1 77 ? -9.67062 -39.55195 23.07359 1.000 59.19682 77 ILE B O 1
ATOM 1566 N N . SER B 1 78 ? -8.59198 -37.84232 22.07914 1.000 62.20632 78 SER B N 1
ATOM 1567 C CA . SER B 1 78 ? -9.77222 -37.13172 21.62724 1.000 64.15867 78 SER B CA 1
ATOM 1568 C C . SER B 1 78 ? -9.54705 -36.63384 20.21280 1.000 64.83412 78 SER B C 1
ATOM 1569 O O . SER B 1 78 ? -8.42340 -36.29158 19.84123 1.000 65.36915 78 SER B O 1
ATOM 1572 N N . GLN B 1 79 ? -10.62267 -36.53270 19.43821 1.000 71.39736 79 GLN B N 1
ATOM 1573 C CA . GLN B 1 79 ? -10.52112 -35.96936 18.10030 1.000 66.50499 79 GLN B CA 1
ATOM 1574 C C . GLN B 1 79 ? -11.40625 -34.73931 17.98553 1.000 76.57025 79 GLN B C 1
ATOM 1575 O O . GLN B 1 79 ? -12.54818 -34.72225 18.45972 1.000 72.78326 79 GLN B O 1
ATOM 1581 N N . ASP B 1 80 ? -10.85193 -33.70867 17.35574 1.000 92.41182 80 ASP B N 1
ATOM 1582 C CA . ASP B 1 80 ? -11.53423 -32.43838 17.15940 1.000 101.93173 80 ASP B CA 1
ATOM 1583 C C . ASP B 1 80 ? -12.21959 -32.47584 15.80378 1.000 102.88431 80 ASP B C 1
ATOM 1584 O O . ASP B 1 80 ? -11.55758 -32.41523 14.75922 1.000 90.78274 80 ASP B O 1
ATOM 1589 N N . SER B 1 81 ? -13.54324 -32.65570 15.83974 1.000 114.76453 81 SER B N 1
ATOM 1590 C CA . SER B 1 81 ? -14.36870 -32.64011 14.63615 1.000 121.73197 81 SER B CA 1
ATOM 1591 C C . SER B 1 81 ? -13.98587 -31.49337 13.70581 1.000 127.40599 81 SER B C 1
ATOM 1592 O O . SER B 1 81 ? -13.73769 -31.70336 12.51192 1.000 124.53476 81 SER B O 1
ATOM 1595 N N . ALA B 1 82 ? -13.91741 -30.27068 14.24618 1.000 131.26544 82 ALA B N 1
ATOM 1596 C CA . ALA B 1 82 ? -13.78765 -29.07266 13.42012 1.000 129.76965 82 ALA B CA 1
ATOM 1597 C C . ALA B 1 82 ? -12.37009 -28.87415 12.88372 1.000 128.39040 82 ALA B C 1
ATOM 1598 O O . ALA B 1 82 ? -12.19694 -28.43135 11.74223 1.000 132.98992 82 ALA B O 1
ATOM 1600 N N . LYS B 1 83 ? -11.34472 -29.19162 13.67139 1.000 120.41085 83 LYS B N 1
ATOM 1601 C CA . LYS B 1 83 ? -9.97595 -28.93349 13.24265 1.000 114.25593 83 LYS B CA 1
ATOM 1602 C C . LYS B 1 83 ? -9.32885 -30.09698 12.50425 1.000 109.77732 83 LYS B C 1
ATOM 1603 O O . LYS B 1 83 ? -8.20568 -29.93604 12.01308 1.000 113.75691 83 LYS B O 1
ATOM 1605 N N . ASN B 1 84 ? -10.00128 -31.24654 12.39464 1.000 99.81148 84 ASN B N 1
ATOM 1606 C CA . ASN B 1 84 ? -9.45005 -32.39845 11.67952 1.000 92.97339 84 ASN B CA 1
ATOM 1607 C C . ASN B 1 84 ? -8.15224 -32.86411 12.35061 1.000 92.36652 84 ASN B C 1
ATOM 1608 O O . ASN B 1 84 ? -7.16393 -33.20272 11.69177 1.000 90.13754 84 ASN B O 1
ATOM 1613 N N . THR B 1 85 ? -8.14617 -32.82400 13.68524 1.000 85.58355 85 THR B N 1
ATOM 1614 C CA . THR B 1 85 ? -7.00036 -33.18522 14.50412 1.000 79.48093 85 THR B CA 1
ATOM 1615 C C . THR B 1 85 ? -7.39562 -34.19174 15.57764 1.000 73.30862 85 THR B C 1
ATOM 1616 O O . THR B 1 85 ? -8.54906 -34.27451 16.00707 1.000 73.98040 85 THR B O 1
ATOM 1620 N N . VAL B 1 86 ? -6.39484 -34.92196 16.04275 1.000 68.38104 86 VAL B N 1
ATOM 1621 C CA . VAL B 1 86 ? -6.51326 -35.78717 17.20318 1.000 52.66000 86 VAL B CA 1
ATOM 1622 C C . VAL B 1 86 ? -5.55137 -35.24434 18.24589 1.000 62.54955 86 VAL B C 1
ATOM 1623 O O . VAL B 1 86 ? -4.46778 -34.73987 17.91978 1.000 61.96450 86 VAL B O 1
ATOM 1627 N N . SER B 1 87 ? -5.92278 -35.38694 19.51150 1.000 60.61502 87 SER B N 1
ATOM 1628 C CA . SER B 1 87 ? -5.04642 -34.91513 20.56700 1.000 67.57404 87 SER B CA 1
ATOM 1629 C C . SER B 1 87 ? -5.05702 -35.88274 21.73646 1.000 62.78223 87 SER B C 1
ATOM 1630 O O . SER B 1 87 ? -6.00295 -36.65327 21.93256 1.000 60.15383 87 SER B O 1
ATOM 1633 N N . LEU B 1 88 ? -3.99982 -35.79116 22.53942 1.000 56.98729 88 LEU B N 1
ATOM 1634 C CA . LEU B 1 88 ? -3.78003 -36.67974 23.67404 1.000 58.71390 88 LEU B CA 1
ATOM 1635 C C . LEU B 1 88 ? -3.55359 -35.80110 24.89564 1.000 64.69468 88 LEU B C 1
ATOM 1636 O O . LEU B 1 88 ? -2.50812 -35.15272 25.01099 1.000 66.13662 88 LEU B O 1
ATOM 1641 N N . GLN B 1 89 ? -4.52269 -35.78600 25.80555 1.000 61.16565 89 GLN B N 1
ATOM 1642 C CA . GLN B 1 89 ? -4.41303 -35.03344 27.04722 1.000 61.28786 89 GLN B CA 1
ATOM 1643 C C . GLN B 1 89 ? -3.80320 -35.93066 28.11731 1.000 63.76850 89 GLN B C 1
ATOM 1644 O O . GLN B 1 89 ? -4.33821 -37.00766 28.40595 1.000 63.49709 89 GLN B O 1
ATOM 1650 N N . MET B 1 90 ? -2.69131 -35.48902 28.70512 1.000 60.91545 90 MET B N 1
ATOM 1651 C CA . MET B 1 90 ? -1.92507 -36.29626 29.65384 1.000 71.00254 90 MET B CA 1
ATOM 1652 C C . MET B 1 90 ? -1.96323 -35.62542 31.02754 1.000 69.25256 90 MET B C 1
ATOM 1653 O O . MET B 1 90 ? -1.26552 -34.63432 31.25625 1.000 68.08215 90 MET B O 1
ATOM 1658 N N . ASN B 1 91 ? -2.76158 -36.16608 31.94571 1.000 66.16937 91 ASN B N 1
ATOM 1659 C CA . ASN B 1 91 ? -2.84553 -35.63189 33.29761 1.000 69.80638 91 ASN B CA 1
ATOM 1660 C C . ASN B 1 91 ? -2.03997 -36.48320 34.26739 1.000 73.95385 91 ASN B C 1
ATOM 1661 O O . ASN B 1 91 ? -1.70536 -37.63770 33.98684 1.000 71.95778 91 ASN B O 1
ATOM 1666 N N . ASN B 1 92 ? -1.78092 -35.90153 35.43876 1.000 73.39509 92 ASN B N 1
ATOM 1667 C CA . ASN B 1 92 ? -1.03720 -36.54050 36.52173 1.000 79.71687 92 ASN B CA 1
ATOM 1668 C C . ASN B 1 92 ? 0.19173 -37.27282 35.98445 1.000 74.23699 92 ASN B C 1
ATOM 1669 O O . ASN B 1 92 ? 0.39090 -38.4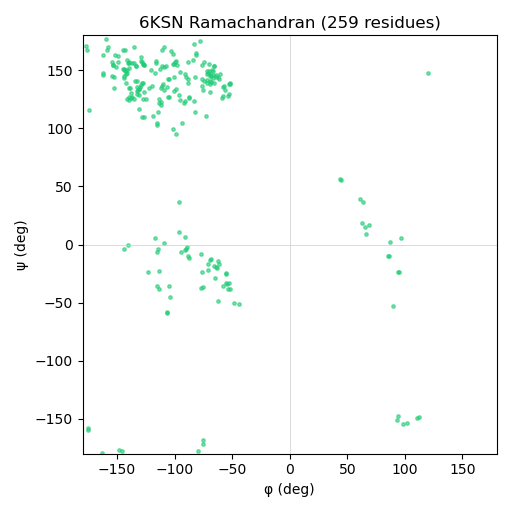6701 36.20872 1.000 71.00276 92 ASN B O 1
ATOM 1671 N N . LEU B 1 93 ? 1.02992 -36.51469 35.27791 1.000 73.93670 93 LEU B N 1
ATOM 1672 C CA . LEU B 1 93 ? 2.17004 -37.09097 34.58021 1.000 71.41150 93 LEU B CA 1
ATOM 1673 C C . LEU B 1 93 ? 3.21856 -37.59303 35.56874 1.000 76.05917 93 LEU B C 1
ATOM 1674 O O . LEU B 1 93 ? 3.48274 -36.96526 36.59623 1.000 81.68172 93 LEU B O 1
ATOM 1679 N N . LYS B 1 94 ? 3.80883 -38.73839 35.25109 1.000 70.68038 94 LYS B N 1
ATOM 1680 C CA . LYS B 1 94 ? 4.78156 -39.43316 36.07460 1.000 71.11494 94 LYS B CA 1
ATOM 1681 C C . LYS B 1 94 ? 6.12219 -39.47541 35.35675 1.000 70.98280 94 LYS B C 1
ATOM 1682 O O . LYS B 1 94 ? 6.18333 -39.32573 34.12966 1.000 70.76720 94 LYS B O 1
ATOM 1688 N N . PRO B 1 95 ? 7.22216 -39.65655 36.08652 1.000 75.58183 95 PRO B N 1
ATOM 1689 C CA . PRO B 1 95 ? 8.51597 -39.82062 35.40389 1.000 72.96982 95 PRO B CA 1
ATOM 1690 C C . PRO B 1 95 ? 8.50718 -40.94074 34.37915 1.000 66.83261 95 PRO B C 1
ATOM 1691 O O . PRO B 1 95 ? 9.14614 -40.80920 33.32678 1.000 61.55370 95 PRO B O 1
ATOM 1695 N N . GLU B 1 96 ? 7.75750 -42.02068 34.62808 1.000 60.63428 96 GLU B N 1
ATOM 1696 C CA . GLU B 1 96 ? 7.71718 -43.11764 33.66857 1.000 60.99429 96 GLU B CA 1
ATOM 1697 C C . GLU B 1 96 ? 7.16924 -42.68918 32.31266 1.000 56.94659 96 GLU B C 1
ATOM 1698 O O . GLU B 1 96 ? 7.39115 -43.39491 31.32252 1.000 54.03336 96 GLU B O 1
ATOM 1704 N N . ASP B 1 97 ? 6.49564 -41.53589 32.23221 1.000 61.68144 97 ASP B N 1
ATOM 1705 C CA . ASP B 1 97 ? 5.88822 -41.09977 30.97922 1.000 55.01591 97 ASP B CA 1
ATOM 1706 C C . ASP B 1 97 ? 6.84321 -40.30718 30.10057 1.000 51.55752 97 ASP B C 1
ATOM 1707 O O . ASP B 1 97 ? 6.53110 -40.07357 28.92696 1.000 51.65339 97 ASP B O 1
ATOM 1712 N N . THR B 1 98 ? 7.99394 -39.89480 30.62626 1.000 51.98239 98 THR B N 1
ATOM 1713 C CA . THR B 1 98 ? 8.98114 -39.22407 29.79188 1.000 48.04672 98 THR B CA 1
ATOM 1714 C C . THR B 1 98 ? 9.36350 -40.13708 28.63598 1.000 48.76684 98 THR B C 1
ATOM 1715 O O . THR B 1 98 ? 9.69828 -41.30636 28.84751 1.000 49.25676 98 THR B O 1
ATOM 1719 N N . ALA B 1 99 ? 9.28754 -39.61240 27.41403 1.000 46.84783 99 ALA B N 1
ATOM 1720 C CA . ALA B 1 99 ? 9.54098 -40.40485 26.21738 1.000 47.64322 99 ALA B CA 1
ATOM 1721 C C . ALA B 1 99 ? 9.47202 -39.48430 25.01350 1.000 50.26086 99 ALA B C 1
ATOM 1722 O O . ALA B 1 99 ? 8.97272 -38.35843 25.09811 1.000 51.34467 99 ALA B O 1
ATOM 1724 N N . ILE B 1 100 ? 9.93160 -40.00196 23.87912 1.000 40.50700 100 ILE B N 1
ATOM 1725 C CA . ILE B 1 100 ? 9.57153 -39.45922 22.57651 1.000 40.48275 100 ILE B CA 1
ATOM 1726 C C . ILE B 1 100 ? 8.27379 -40.12747 22.13945 1.000 46.69660 100 ILE B C 1
ATOM 1727 O O . ILE B 1 100 ? 8.17828 -41.36125 22.12221 1.000 39.23548 100 ILE B O 1
ATOM 1732 N N . TYR B 1 101 ? 7.26787 -39.31803 21.81230 1.000 52.38358 101 TYR B N 1
ATOM 1733 C CA . TYR B 1 101 ? 5.94190 -39.79940 21.43515 1.000 45.20408 101 TYR B CA 1
ATOM 1734 C C . TYR B 1 101 ? 5.77105 -39.62917 19.93417 1.000 46.56873 101 TYR B C 1
ATOM 1735 O O . TYR B 1 101 ? 5.97473 -38.53166 19.40455 1.000 53.41821 101 TYR B O 1
ATOM 1744 N N . TYR B 1 102 ? 5.39858 -40.70887 19.25529 1.000 43.42353 102 TYR B N 1
ATOM 1745 C CA . TYR B 1 102 ? 5.24687 -40.71604 17.80694 1.000 39.65835 102 TYR B CA 1
ATOM 1746 C C . TYR B 1 102 ? 3.77706 -40.87035 17.46374 1.000 48.05502 102 TYR B C 1
ATOM 1747 O O . TYR B 1 102 ? 3.13620 -41.85057 17.86437 1.000 46.29911 102 TYR B O 1
ATOM 1756 N N . CYS B 1 103 ? 3.25436 -39.92011 16.70734 1.000 46.33914 103 CYS B N 1
ATOM 1757 C CA . CYS B 1 103 ? 1.94523 -40.09978 16.11602 1.000 43.42791 103 CYS B CA 1
ATOM 1758 C C . CYS B 1 103 ? 2.03172 -41.16343 15.03322 1.000 40.37707 103 CYS B C 1
ATOM 1759 O O . CYS B 1 103 ? 3.07124 -41.35131 14.40108 1.000 43.34197 103 CYS B O 1
ATOM 1762 N N . ALA B 1 104 ? 0.93106 -41.88103 14.84144 1.000 40.41813 104 ALA B N 1
ATOM 1763 C CA . ALA B 1 104 ? 0.87779 -42.98413 13.89811 1.000 39.43063 104 ALA B CA 1
ATOM 1764 C C . ALA B 1 104 ? -0.54291 -43.12056 13.38500 1.000 40.01634 104 ALA B C 1
ATOM 1765 O O . ALA B 1 104 ? -1.49579 -42.73819 14.06693 1.000 41.94052 104 ALA B O 1
ATOM 1767 N N . ALA B 1 105 ? -0.67591 -43.65612 12.17374 1.000 40.15415 105 ALA B N 1
ATOM 1768 C CA . ALA B 1 105 ? -1.97467 -43.86716 11.54144 1.000 40.28518 105 ALA B CA 1
ATOM 1769 C C . ALA B 1 105 ? -1.86202 -45.09920 10.64988 1.000 41.20262 105 ALA B C 1
ATOM 1770 O O . ALA B 1 105 ? -0.75871 -45.48475 10.25157 1.000 41.89725 105 ALA B O 1
ATOM 1772 N N . ASP B 1 106 ? -2.99343 -45.74298 10.36276 1.000 39.86891 106 ASP B N 1
ATOM 1773 C CA . ASP B 1 106 ? -2.97307 -46.98188 9.59040 1.000 39.65064 106 ASP B CA 1
ATOM 1774 C C . ASP B 1 106 ? -3.55063 -46.79147 8.18766 1.000 40.21606 106 ASP B C 1
ATOM 1775 O O . ASP B 1 106 ? -4.05673 -45.72615 7.83553 1.000 42.79384 106 ASP B O 1
ATOM 1780 N N . PHE B 1 107 ? -3.38386 -47.82370 7.35277 1.000 40.11594 107 PHE B N 1
ATOM 1781 C CA . PHE B 1 107 ? -3.99396 -47.82220 6.02865 1.000 43.33349 107 PHE B CA 1
ATOM 1782 C C . PHE B 1 107 ? -5.50657 -47.74958 6.16979 1.000 41.48548 107 PHE B C 1
ATOM 1783 O O . PHE B 1 107 ? -6.08677 -48.40219 7.04155 1.000 41.18111 107 PHE B O 1
ATOM 1791 N N . ALA B 1 108 ? -6.15215 -47.00382 5.27408 1.000 42.43982 108 ALA B N 1
ATOM 1792 C CA . ALA B 1 108 ? -7.60321 -46.85705 5.35296 1.000 43.05979 108 ALA B CA 1
ATOM 1793 C C . ALA B 1 108 ? -8.26986 -48.21777 5.21535 1.000 42.95585 108 ALA B C 1
ATOM 1794 O O . ALA B 1 108 ? -7.80223 -49.09166 4.48141 1.000 51.77500 108 ALA B O 1
ATOM 1796 N N . HIS B 1 109 ? -9.39546 -48.38650 5.90674 1.000 43.15686 109 HIS B N 1
ATOM 1797 C CA . HIS B 1 109 ? -9.99200 -49.70694 6.03057 1.000 43.13407 109 HIS B CA 1
ATOM 1798 C C . HIS B 1 109 ? -11.46275 -49.57806 6.39307 1.000 43.84627 109 HIS B C 1
ATOM 1799 O O . HIS B 1 109 ? -11.98601 -48.48443 6.63829 1.000 44.33686 109 HIS B O 1
ATOM 1806 N N . SER B 1 110 ? -12.11161 -50.73102 6.45604 1.000 44.06240 110 SER B N 1
ATOM 1807 C CA . SER B 1 110 ? -13.54881 -50.76891 6.63251 1.000 47.00113 110 SER B CA 1
ATOM 1808 C C . SER B 1 110 ? -13.92971 -50.26414 8.02041 1.000 47.81755 110 SER B C 1
ATOM 1809 O O . SER B 1 110 ? -13.17180 -50.39442 8.98847 1.000 44.50992 110 SER B O 1
ATOM 1812 N N . PHE B 1 111 ? -15.12116 -49.67533 8.10220 1.000 46.46335 111 PHE B N 1
ATOM 1813 C CA . PHE B 1 111 ? -15.69238 -49.29608 9.38751 1.000 54.74287 111 PHE B CA 1
ATOM 1814 C C . PHE B 1 111 ? -16.01263 -50.50306 10.24820 1.000 55.70886 111 PHE B C 1
ATOM 1815 O O . PHE B 1 111 ? -16.25329 -50.34970 11.44772 1.000 58.20543 111 PHE B O 1
ATOM 1823 N N . LEU B 1 112 ? -16.10036 -51.68229 9.65113 1.000 46.68619 112 LEU B N 1
ATOM 1824 C CA . LEU B 1 112 ? -16.48071 -52.87013 10.39530 1.000 52.81748 112 LEU B CA 1
ATOM 1825 C C . LEU B 1 112 ? -15.33766 -53.41785 11.24849 1.000 50.04373 112 LEU B C 1
ATOM 1826 O O . LEU B 1 112 ? -15.55619 -54.38212 11.98322 1.000 59.35127 112 LEU B O 1
ATOM 1831 N N . LEU B 1 113 ? -14.11623 -52.88953 11.11015 1.000 51.17192 113 LEU B N 1
ATOM 1832 C CA . LEU B 1 113 ? -12.98397 -53.26952 11.96057 1.000 50.83497 113 LEU B CA 1
ATOM 1833 C C . LEU B 1 113 ? -12.90741 -52.40613 13.22385 1.000 52.41056 113 LEU B C 1
ATOM 1834 O O . LEU B 1 113 ? -13.17048 -51.20148 13.18568 1.000 56.08185 113 LEU B O 1
ATOM 1839 N N . SER B 1 114 ? -12.53361 -53.02519 14.34496 1.000 51.04421 114 SER B N 1
ATOM 1840 C CA . SER B 1 114 ? -12.39089 -52.30028 15.60575 1.000 51.92238 114 SER B CA 1
ATOM 1841 C C . SER B 1 114 ? -11.03707 -51.58904 15.68215 1.000 46.51939 114 SER B C 1
ATOM 1842 O O . SER B 1 114 ? -10.09832 -51.90361 14.94266 1.000 44.99917 114 SER B O 1
ATOM 1845 N N . VAL B 1 115 ? -10.94091 -50.62867 16.61257 1.000 45.21942 115 VAL B N 1
ATOM 1846 C CA . VAL B 1 115 ? -9.74158 -49.79740 16.72795 1.000 47.52140 115 VAL B CA 1
ATOM 1847 C C . VAL B 1 115 ? -8.47680 -50.64850 16.84551 1.000 48.00946 115 VAL B C 1
ATOM 1848 O O . VAL B 1 115 ? -8.45235 -51.68652 17.51727 1.000 51.88077 115 VAL B O 1
ATOM 1852 N N . HIS B 1 116 ? -7.43351 -50.22377 16.13846 1.000 44.37397 116 HIS B N 1
ATOM 1853 C CA . HIS B 1 116 ? -6.15743 -50.92027 16.06518 1.000 44.97918 116 HIS B CA 1
ATOM 1854 C C . HIS B 1 116 ? -5.17237 -50.35259 17.07952 1.000 41.35003 116 HIS B C 1
ATOM 1855 O O . HIS B 1 116 ? -5.20895 -49.16045 17.40467 1.000 42.85994 116 HIS B O 1
ATOM 1862 N N . SER B 1 117 ? -4.28910 -51.21811 17.59061 1.000 47.73378 117 SER B N 1
ATOM 1863 C CA . SER B 1 117 ? -3.33520 -50.76640 18.59405 1.000 48.43462 117 SER B CA 1
ATOM 1864 C C . SER B 1 117 ? -1.93384 -51.37460 18.53663 1.000 58.37242 117 SER B C 1
ATOM 1865 O O . SER B 1 117 ? -1.08137 -50.94881 19.32004 1.000 60.10171 117 SER B O 1
ATOM 1868 N N . GLY B 1 118 ? -1.64512 -52.32556 17.65215 1.000 57.84897 118 GLY B N 1
ATOM 1869 C CA . GLY B 1 118 ? -0.29090 -52.88809 17.55860 1.000 48.00120 118 GLY B CA 1
ATOM 1870 C C . GLY B 1 118 ? 0.58412 -52.13496 16.56559 1.000 44.30714 118 GLY B C 1
ATOM 1871 O O . GLY B 1 118 ? 0.11511 -51.67923 15.52831 1.000 44.15758 118 GLY B O 1
ATOM 1872 N N . ALA B 1 119 ? 1.87415 -52.01430 16.88528 1.000 43.09541 119 ALA B N 1
ATOM 1873 C CA . ALA B 1 119 ? 2.76811 -51.34835 15.94575 1.000 38.46657 119 ALA B CA 1
ATOM 1874 C C . ALA B 1 119 ? 2.71454 -52.00699 14.57511 1.000 43.90390 119 ALA B C 1
ATOM 1875 O O . ALA B 1 119 ? 2.82996 -51.32303 13.55164 1.000 41.40075 119 ALA B O 1
ATOM 1877 N N . GLY B 1 120 ? 2.51361 -53.32341 14.52813 1.000 41.35377 120 GLY B N 1
ATOM 1878 C CA . GLY B 1 120 ? 2.42244 -53.98582 13.24105 1.000 49.24693 120 GLY B CA 1
ATOM 1879 C C . GLY B 1 120 ? 1.18228 -53.63865 12.44039 1.000 55.44561 120 GLY B C 1
ATOM 1880 O O . GLY B 1 120 ? 1.10787 -53.99583 11.25914 1.000 57.37841 120 GLY B O 1
ATOM 1881 N N . GLN B 1 121 ? 0.19572 -52.99575 13.06140 1.000 49.44486 121 GLN B N 1
ATOM 1882 C CA . GLN B 1 121 ? -1.00097 -52.57558 12.34908 1.000 40.63694 121 GLN B CA 1
ATOM 1883 C C . GLN B 1 121 ? -0.92344 -51.13950 11.84568 1.000 44.86973 121 GLN B C 1
ATOM 1884 O O . GLN B 1 121 ? -1.79557 -50.72783 11.07272 1.000 42.99920 121 GLN B O 1
ATOM 1890 N N . TYR B 1 122 ? 0.12096 -50.39384 12.21092 1.000 36.97025 122 TYR B N 1
ATOM 1891 C CA . TYR B 1 122 ? 0.24243 -48.97539 11.89851 1.000 39.56095 122 TYR B CA 1
ATOM 1892 C C . TYR B 1 122 ? 1.33476 -48.76892 10.86461 1.000 44.13263 122 TYR B C 1
ATOM 1893 O O . TYR B 1 122 ? 2.36124 -49.44046 10.90218 1.000 44.43027 122 TYR B O 1
ATOM 1902 N N . SER B 1 123 ? 1.08088 -47.89405 9.89826 1.000 44.88809 123 SER B N 1
ATOM 1903 C CA . SER B 1 123 ? 1.95328 -47.78938 8.74042 1.000 41.71487 123 SER B CA 1
ATOM 1904 C C . SER B 1 123 ? 2.53078 -46.40579 8.49472 1.000 48.01113 123 SER B C 1
ATOM 1905 O O . SER B 1 123 ? 3.53133 -46.30071 7.76964 1.000 46.15728 123 SER B O 1
ATOM 1908 N N . TYR B 1 124 ? 1.88439 -45.34702 8.98015 1.000 42.59734 124 TYR B N 1
ATOM 1909 C CA . TYR B 1 124 ? 2.34083 -43.97431 8.79701 1.000 42.67403 124 TYR B CA 1
ATOM 1910 C C . TYR B 1 124 ? 2.79671 -43.41474 10.13625 1.000 43.65761 124 TYR B C 1
ATOM 1911 O O . TYR B 1 124 ? 2.13141 -43.61991 11.15393 1.000 41.97481 124 TYR B O 1
ATOM 1920 N N . TRP B 1 125 ? 3.93279 -42.71069 10.14160 1.000 40.66321 125 TRP B N 1
ATOM 1921 C CA . TRP B 1 125 ? 4.54901 -42.27418 11.38624 1.000 40.12537 125 TRP B CA 1
ATOM 1922 C C . TRP B 1 125 ? 4.94715 -40.80674 11.34774 1.000 46.00139 125 TRP B C 1
ATOM 1923 O O . TRP B 1 125 ? 5.44265 -40.31100 10.33504 1.000 48.84201 125 TRP B O 1
ATOM 1934 N N . GLY B 1 126 ? 4.73917 -40.12131 12.47106 1.000 42.39372 126 GLY B N 1
ATOM 1935 C CA . GLY B 1 126 ? 5.26772 -38.78628 12.62989 1.000 41.70329 126 GLY B CA 1
ATOM 1936 C C . GLY B 1 126 ? 6.71948 -38.82742 13.05220 1.000 48.29917 126 GLY B C 1
ATOM 1937 O O . GLY B 1 126 ? 7.28780 -39.88314 13.33336 1.000 50.03371 126 GLY B O 1
ATOM 1938 N N A GLN B 1 127 ? 7.32755 -37.63966 13.09323 0.500 50.01882 127 GLN B N 1
ATOM 1939 N N B GLN B 1 127 ? 7.32577 -37.64801 13.11832 0.500 49.94778 127 GLN B N 1
ATOM 1940 C CA A GLN B 1 127 ? 8.75560 -37.55045 13.37704 0.500 45.20830 127 GLN B CA 1
ATOM 1941 C CA B GLN B 1 127 ? 8.75724 -37.54101 13.35889 0.500 45.23330 127 GLN B CA 1
ATOM 1942 C C A GLN B 1 127 ? 9.06453 -37.85587 14.83549 0.500 42.66278 127 GLN B C 1
ATOM 1943 C C B GLN B 1 127 ? 9.11475 -37.48405 14.84106 0.500 43.69929 127 GLN B C 1
ATOM 1944 O O A GLN B 1 127 ? 10.16217 -38.32477 15.14992 0.500 40.09361 127 GLN B O 1
ATOM 1945 O O B GLN B 1 127 ? 10.29556 -37.33699 15.17582 0.500 44.74636 127 GLN B O 1
ATOM 1956 N N . GLY B 1 128 ? 8.13187 -37.59185 15.73052 1.000 45.60213 128 GLY B N 1
ATOM 1957 C CA . GLY B 1 128 ? 8.38339 -37.73554 17.15414 1.000 42.86941 128 GLY B CA 1
ATOM 1958 C C . GLY B 1 128 ? 8.40357 -36.40110 17.87263 1.000 48.18424 128 GLY B C 1
ATOM 1959 O O . GLY B 1 128 ? 8.92687 -35.40217 17.36781 1.000 48.44609 128 GLY B O 1
ATOM 1960 N N . THR B 1 129 ? 7.87995 -36.39543 19.09179 1.000 52.69553 129 THR B N 1
ATOM 1961 C CA . THR B 1 129 ? 7.79312 -35.18478 19.89025 1.000 51.77712 129 THR B CA 1
ATOM 1962 C C . THR B 1 129 ? 8.17368 -35.52138 21.32063 1.000 55.25204 129 THR B C 1
ATOM 1963 O O . THR B 1 129 ? 7.59099 -36.42854 21.92414 1.000 52.82878 129 THR B O 1
ATOM 1967 N N . GLN B 1 130 ? 9.13866 -34.77976 21.85967 1.000 55.73789 130 GLN B N 1
ATOM 1968 C CA . GLN B 1 130 ? 9.67660 -35.06786 23.17807 1.000 51.19305 130 GLN B CA 1
ATOM 1969 C C . GLN B 1 130 ? 8.69905 -34.63636 24.26559 1.000 55.81987 130 GLN B C 1
ATOM 1970 O O . GLN B 1 130 ? 8.17650 -33.51846 24.23927 1.000 65.39161 130 GLN B O 1
ATOM 1976 N N . VAL B 1 131 ? 8.47840 -35.52017 25.23541 1.000 50.81824 131 VAL B N 1
ATOM 1977 C CA . VAL B 1 131 ? 7.68150 -35.24411 26.42160 1.000 51.55345 131 VAL B CA 1
ATOM 1978 C C . VAL B 1 131 ? 8.56917 -35.55407 27.61395 1.000 57.46258 131 VAL B C 1
ATOM 1979 O O . VAL B 1 131 ? 9.06756 -36.67892 27.73902 1.000 58.94514 131 VAL B O 1
ATOM 1983 N N . THR B 1 132 ? 8.73476 -34.57921 28.50859 1.000 64.40643 132 THR B N 1
ATOM 1984 C CA . THR B 1 132 ? 9.63617 -34.70792 29.64835 1.000 61.07721 132 THR B CA 1
ATOM 1985 C C . THR B 1 132 ? 8.91200 -34.39599 30.94181 1.000 59.86302 132 THR B C 1
ATOM 1986 O O . THR B 1 132 ? 8.24144 -33.36563 31.05745 1.000 65.12936 132 THR B O 1
ATOM 1990 N N . VAL B 1 133 ? 9.07085 -35.28031 31.91600 1.000 61.76896 133 VAL B N 1
ATOM 1991 C CA . VAL B 1 133 ? 8.45029 -35.14251 33.22387 1.000 62.63604 133 VAL B CA 1
ATOM 1992 C C . VAL B 1 133 ? 9.58052 -34.95306 34.22480 1.000 71.85504 133 VAL B C 1
ATOM 1993 O O . VAL B 1 133 ? 10.41015 -35.84989 34.41560 1.000 63.48407 133 VAL B O 1
ATOM 1997 N N . SER B 1 134 ? 9.63346 -33.76567 34.82768 1.000 89.69254 134 SER B N 1
ATOM 1998 C CA . SER B 1 134 ? 10.61599 -33.35669 35.82726 1.000 92.49678 134 SER B CA 1
ATOM 1999 C C . SER B 1 134 ? 10.28311 -33.95841 37.19068 1.000 93.94066 134 SER B C 1
ATOM 2000 O O . SER B 1 134 ? 9.26750 -34.63351 37.37332 1.000 102.84172 134 SER B O 1
ATOM 2003 N N . SER B 1 135 ? 11.16989 -33.73175 38.15710 1.000 90.05181 135 SER B N 1
ATOM 2004 C CA . SER B 1 135 ? 10.92981 -34.12276 39.54958 1.000 86.02788 135 SER B CA 1
ATOM 2005 C C . SER B 1 135 ? 9.71921 -33.42135 40.15350 1.000 78.05629 135 SER B C 1
ATOM 2006 O O . SER B 1 135 ? 9.25319 -32.40953 39.63393 1.000 74.47833 135 SER B O 1
#

=== Feature glossary ===
Each block in this record encodes a different view of the same protein. In brief:

Predicted aligned error. PAE(i, j) answers: if I align the predicted and true structures on residue i, how far off (in Å) do I expect residue j to be? A block-diagonal PAE matrix with low values on the blocks and high values off-diagonal is the signature of a multi-domain protein with confidently predicted domains but uncertain inter-domain orientation.

Contact-map, Ramachandran, and PAE plots. Plot images: a contact map (which residues are close in 3D, as an N×N binary image), a Ramachandran scatter (backbone torsion angles, revealing secondary-structure composition at a glance), and — for AlphaFold structures — a PAE heatmap (pairwise prediction confidence).

Backbone torsions (φ/ψ). φ (phi) and ψ (psi) are the two rotatable backbone dihedrals per residue: φ is the C(i-1)–N–Cα–C torsion, ψ is the N–Cα–C–N(i+1) torsion, both in degrees on (−180°, 180°]. α-helical residues cluster near (−60°, −45°); β-strand residues near (−120°, +130°). A Ramachandran plot is simply a scatter of (φ, ψ) for every residue.

Foldseek 3Di. A 3Di character summarizes, for each residue, the relative orientation of the Cα frame of its nearest spatial neighbor. Because it encodes fold topology rather than chemistry, 3Di alignments detect remote structural similarity that sequence alignment misses.

Radius of gyration, Cα contacts, bounding box. Three whole-structure scalars: the radius of gyration (RMS distance of Cα from centroid, in Å), the count of Cα–Cα contacts (pairs closer than 8 Å and separated by more than four residues in sequence — i.e. tertiary, not local, contacts), and the bounding-box dimensions. Together they distinguish compact globular folds from extended fibres or disordered chains.

Sequence. Sequence gives the chain of amino acids in standard one-letter code (A=alanine, C=cysteine, …, Y=tyrosine), read N→C. It is the only feature that is directly encoded by the gene; all structural features are derived from the folded form of this sequence.

mmCIF coordinates. Atomic coordinates in PDBx/mmCIF format — the same representation the Protein Data Bank distributes. Each line of the _atom_site loop places one backbone atom in Cartesian space (units: ångströms, origin: arbitrary).

Secondary structure (3-state, P-SEA). Three-state secondary structure (P-SEA) collapses the eight DSSP classes into helix (a), strand (b), and coil (c). P-SEA assigns these from Cα geometry alone — distances and angles — without requiring backbone oxygens, so it works on any Cα trace.

InterPro / GO / CATH / organism. Functional annotations link the protein to curated databases. InterPro entries identify conserved domains and families by matching the sequence against member-database signatures (Pfam, PROSITE, CDD, …). Gene Ontology (GO) terms describe molecular function, biological process, and cellular component in a controlled vocabulary. CATH places the structure in a hierarchical fold classification (Class/Architecture/Topology/Homologous-superfamily). The organism is the source species.

B-factor. B-factor (Debye–Waller factor) reflects atomic displacement in the crystal lattice. It is an experimental observable (units Å²), not a prediction; low values mean the atom is pinned down, high values mean it moves or is heterogeneous across the crystal.

Rendered structure images. Structure images are PyMOL renders from six orthogonal camera directions. Cartoon representation draws helices as coils and strands as arrows; sticks shows the backbone as bonds; surface shows the solvent-excluded envelope. Rainbow coloring maps sequence position to hue (blue→red, N→C); chain coloring assigns a distinct color per polypeptide.

Solvent-accessible surface area. Solvent-accessible surface area (SASA) is the area in Å² traced out by the centre of a 1.4 Å probe sphere (a water molecule) rolled over the protein's van der Waals surface (Shrake–Rupley / Lee–Richards construction). Buried residues have near-zero SASA; fully exposed residues can exceed 200 Å². The total SASA scales roughly with the number of surface residues.

Secondary structure (8-state, DSSP). The SS8 string is DSSP's per-residue secondary-structure call. α-helix (H) means an i→i+4 H-bond ladder; β-strand (E) means the residue participates in a β-sheet; 3₁₀ (G) and π (I) are tighter and wider helices; T/S are turns/bends; '-' is loop.

pLDDT. For AlphaFold models, the B-factor field carries pLDDT — the model's own estimate of local accuracy on a 0–100 scale. Regions with pLDDT<50 should be treated as essentially unmodeled; they often correspond to intrinsically disordered segments.

Nearest PDB structures. Nearest PDB neighbors are the top structural matches found by Foldseek when searching this structure against the entire Protein Data Bank. Each hit reports a TM-score (0 to 1; >0.5 almost always implies the same fold) and an E-value. These are *structural* homologs — they may share no detectable sequence similarity.